Protein AF-Q0BYA4-F1 (afdb_monomer_lite)

Structure (mmCIF, N/CA/C/O backbone):
data_AF-Q0BYA4-F1
#
_entry.id   AF-Q0BYA4-F1
#
loop_
_atom_site.group_PDB
_atom_site.id
_atom_site.type_symbol
_atom_site.label_atom_id
_atom_site.label_alt_id
_atom_site.label_comp_id
_atom_site.label_asym_id
_atom_site.label_entity_id
_atom_site.label_seq_id
_atom_site.pdbx_PDB_ins_code
_atom_site.Cartn_x
_atom_site.Cartn_y
_atom_site.Cartn_z
_atom_site.occupancy
_atom_site.B_iso_or_equiv
_atom_site.auth_seq_id
_atom_site.auth_comp_id
_atom_site.auth_asym_id
_atom_site.auth_atom_id
_atom_site.pdbx_PDB_model_num
ATOM 1 N N . MET A 1 1 ? 11.496 -29.197 66.913 1.00 32.88 1 MET A N 1
ATOM 2 C CA . MET A 1 1 ? 12.635 -28.907 66.017 1.00 32.88 1 MET A CA 1
ATOM 3 C C . MET A 1 1 ? 12.250 -29.384 64.623 1.00 32.88 1 MET A C 1
ATOM 5 O O . MET A 1 1 ? 11.778 -30.505 64.521 1.00 32.88 1 MET A O 1
ATOM 9 N N . ALA A 1 2 ? 12.394 -28.506 63.625 1.00 35.34 2 ALA A N 1
ATOM 10 C CA . ALA A 1 2 ? 12.195 -28.700 62.181 1.00 35.34 2 ALA A CA 1
ATOM 11 C C . ALA A 1 2 ? 10.787 -29.100 61.676 1.00 35.34 2 ALA A C 1
ATOM 13 O O . ALA A 1 2 ? 10.467 -30.261 61.444 1.00 35.34 2 ALA A O 1
ATOM 14 N N . THR A 1 3 ? 9.984 -28.069 61.413 1.00 40.28 3 THR A N 1
ATOM 15 C CA . THR A 1 3 ? 8.970 -28.019 60.351 1.00 40.28 3 THR A CA 1
ATOM 16 C C . THR A 1 3 ? 9.615 -28.246 58.981 1.00 40.28 3 THR A C 1
ATOM 18 O O . THR A 1 3 ? 10.494 -27.477 58.598 1.00 40.28 3 THR A O 1
ATOM 21 N N . HIS A 1 4 ? 9.130 -29.219 58.210 1.00 32.66 4 HIS A N 1
ATOM 22 C CA . HIS A 1 4 ? 9.294 -29.221 56.756 1.00 32.66 4 HIS A CA 1
ATOM 23 C C . HIS A 1 4 ? 7.940 -28.941 56.109 1.00 32.66 4 HIS A C 1
ATOM 25 O O . HIS A 1 4 ? 7.111 -29.828 55.934 1.00 32.66 4 HIS A O 1
ATOM 31 N N . VAL A 1 5 ? 7.731 -27.671 55.769 1.00 40.88 5 VAL A N 1
ATOM 32 C CA . VAL A 1 5 ? 6.770 -27.266 54.746 1.00 40.88 5 VAL A CA 1
ATOM 33 C C . VAL A 1 5 ? 7.418 -27.616 53.409 1.00 40.88 5 VAL A C 1
ATOM 35 O O . VAL A 1 5 ? 8.444 -27.038 53.055 1.00 40.88 5 VAL A O 1
ATOM 38 N N . LYS A 1 6 ? 6.859 -28.591 52.691 1.00 33.72 6 LYS A N 1
ATOM 39 C CA . LYS A 1 6 ? 7.143 -28.781 51.269 1.00 33.72 6 LYS A CA 1
ATOM 40 C C . LYS A 1 6 ? 6.074 -28.007 50.507 1.00 33.72 6 LYS A C 1
ATOM 42 O O . LYS A 1 6 ? 4.915 -28.403 50.464 1.00 33.72 6 LYS A O 1
ATOM 47 N N . THR A 1 7 ? 6.461 -26.849 49.994 1.00 40.72 7 THR A N 1
ATOM 48 C CA . THR A 1 7 ? 5.707 -26.109 48.984 1.00 40.72 7 THR A CA 1
ATOM 49 C C . THR A 1 7 ? 5.771 -26.894 47.679 1.00 40.72 7 THR A C 1
ATOM 51 O O . THR A 1 7 ? 6.745 -26.777 46.938 1.00 40.72 7 THR A O 1
ATOM 54 N N . ASP A 1 8 ? 4.747 -27.698 47.402 1.00 39.44 8 ASP A N 1
ATOM 55 C CA . ASP A 1 8 ? 4.517 -28.245 46.065 1.00 39.44 8 ASP A CA 1
ATOM 56 C C . ASP A 1 8 ? 3.897 -27.146 45.195 1.00 39.44 8 ASP A C 1
ATOM 58 O O . ASP A 1 8 ? 2.689 -27.068 44.989 1.00 39.44 8 ASP A O 1
ATOM 62 N N . SER A 1 9 ? 4.746 -26.249 44.700 1.00 49.88 9 SER A N 1
ATOM 63 C CA . SER A 1 9 ? 4.430 -25.397 43.558 1.00 49.88 9 SER A CA 1
ATOM 64 C C . SER A 1 9 ? 5.101 -25.998 42.328 1.00 49.88 9 SER A C 1
ATOM 66 O O . SER A 1 9 ? 6.201 -25.599 41.949 1.00 49.88 9 SER A O 1
ATOM 68 N N . SER A 1 10 ? 4.455 -26.983 41.712 1.00 49.84 10 SER A N 1
ATOM 69 C CA . SER A 1 10 ? 4.773 -27.351 40.335 1.00 49.84 10 SER A CA 1
ATOM 70 C C . SER A 1 10 ? 3.524 -27.128 39.499 1.00 49.84 10 SER A C 1
ATOM 72 O O . SER A 1 10 ? 2.487 -27.753 39.712 1.00 49.84 10 SER A O 1
ATOM 74 N N . LEU A 1 11 ? 3.609 -26.160 38.586 1.00 48.50 11 LEU A N 1
ATOM 75 C CA . LEU A 1 11 ? 2.677 -26.082 37.472 1.00 48.50 11 LEU A CA 1
ATOM 76 C C . LEU A 1 11 ? 2.684 -27.455 36.778 1.00 48.50 11 LEU A C 1
ATOM 78 O O . LEU A 1 11 ? 3.770 -27.979 36.517 1.00 48.50 11 LEU A O 1
ATOM 82 N N . PRO A 1 12 ? 1.516 -28.064 36.518 1.00 54.75 12 PRO A N 1
ATOM 83 C CA . PRO A 1 12 ? 1.457 -29.373 35.882 1.00 54.75 12 PRO A CA 1
ATOM 84 C C . PRO A 1 12 ? 2.177 -29.317 34.529 1.00 54.75 12 PRO A C 1
ATOM 86 O O . PRO A 1 12 ? 1.964 -28.381 33.759 1.00 54.75 12 PRO A O 1
ATOM 89 N N . GLY A 1 13 ? 3.042 -30.302 34.253 1.00 52.97 13 GLY A N 1
ATOM 90 C CA . GLY A 1 13 ? 3.927 -30.335 33.076 1.00 52.97 13 GLY A CA 1
ATOM 91 C C . GLY A 1 13 ? 3.214 -30.132 31.734 1.00 52.97 13 GLY A C 1
ATOM 92 O O . GLY A 1 13 ? 3.793 -29.578 30.812 1.00 52.97 13 GLY A O 1
ATOM 93 N N . THR A 1 14 ? 1.916 -30.432 31.670 1.00 55.56 14 THR A N 1
ATOM 94 C CA . THR A 1 14 ? 1.042 -30.138 30.527 1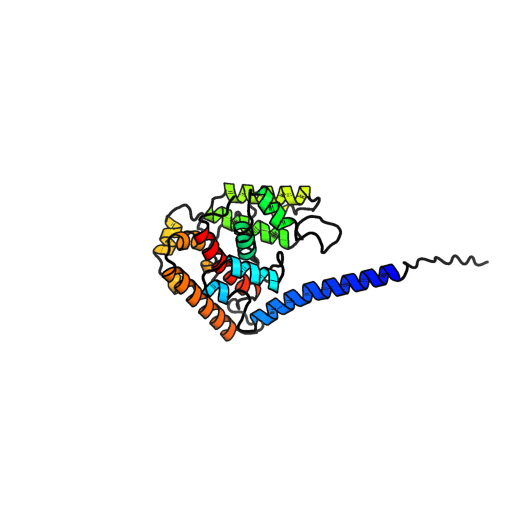.00 55.56 14 THR A CA 1
ATOM 95 C C . THR A 1 14 ? 0.930 -28.649 30.191 1.00 55.56 14 THR A C 1
ATOM 97 O O . THR A 1 14 ? 0.823 -28.301 29.021 1.00 55.56 14 THR A O 1
ATOM 100 N N . VAL A 1 15 ? 0.979 -27.749 31.177 1.00 57.84 15 VAL A N 1
ATOM 101 C CA . VAL A 1 15 ? 0.972 -26.294 30.939 1.00 57.84 15 VAL A CA 1
ATOM 102 C C . VAL A 1 15 ? 2.320 -25.835 30.382 1.00 57.84 15 VAL A C 1
ATOM 104 O O . VAL A 1 15 ? 2.361 -24.976 29.505 1.00 57.84 15 VAL A O 1
ATOM 107 N N . PHE A 1 16 ? 3.419 -26.433 30.849 1.00 58.09 16 PHE A N 1
ATOM 108 C CA . PHE A 1 16 ? 4.761 -26.139 30.348 1.00 58.09 16 PHE A CA 1
ATOM 109 C C . PHE A 1 16 ? 4.938 -26.634 28.903 1.00 58.09 16 PHE A C 1
ATOM 111 O O . PHE A 1 16 ? 5.421 -25.884 28.060 1.00 58.09 16 PHE A O 1
ATOM 118 N N . ASP A 1 17 ? 4.453 -27.837 28.587 1.00 52.12 17 ASP A N 1
ATOM 119 C CA . ASP A 1 17 ? 4.495 -28.400 27.232 1.00 52.12 17 ASP A CA 1
ATOM 120 C C . ASP A 1 17 ? 3.635 -27.599 26.237 1.00 52.12 17 ASP A C 1
ATOM 122 O O . ASP A 1 17 ? 4.060 -27.358 25.106 1.00 52.12 17 ASP A O 1
ATOM 126 N N . LEU A 1 18 ? 2.456 -27.116 26.653 1.00 59.88 18 LEU A N 1
ATOM 127 C CA . LEU A 1 18 ? 1.613 -26.238 25.828 1.00 59.88 18 LEU A CA 1
ATOM 128 C C . LEU A 1 18 ? 2.261 -24.869 25.579 1.00 59.88 18 LEU A C 1
ATOM 130 O O . LEU A 1 18 ? 2.157 -24.339 24.474 1.00 59.88 18 LEU A O 1
ATOM 134 N N . LEU A 1 19 ? 2.958 -24.311 26.573 1.00 59.62 19 LEU A N 1
ATOM 135 C CA . LEU A 1 19 ? 3.719 -23.071 26.409 1.00 59.62 19 LEU A CA 1
ATOM 136 C C . LEU A 1 19 ? 4.902 -23.261 25.453 1.00 59.62 19 LEU A C 1
ATOM 138 O O . LEU A 1 19 ? 5.121 -22.416 24.591 1.00 59.62 19 LEU A O 1
ATOM 142 N N . VAL A 1 20 ? 5.630 -24.376 25.548 1.00 68.75 20 VAL A N 1
ATOM 143 C CA . VAL A 1 20 ? 6.748 -24.691 24.641 1.00 68.75 20 VAL A CA 1
ATOM 144 C C . VAL A 1 20 ? 6.259 -24.907 23.208 1.00 68.75 20 VAL A C 1
ATOM 146 O O . VAL A 1 20 ? 6.856 -24.363 22.281 1.00 68.75 20 VAL A O 1
ATOM 149 N N . LEU A 1 21 ? 5.154 -25.633 23.010 1.00 65.31 21 LEU A N 1
ATOM 150 C CA . LEU A 1 21 ? 4.527 -25.783 21.693 1.00 65.31 21 LEU A CA 1
ATOM 151 C C . LEU A 1 21 ? 4.032 -24.441 21.144 1.00 65.31 21 LEU A C 1
ATOM 153 O O . LEU A 1 21 ? 4.241 -24.162 19.968 1.00 65.31 21 LEU A O 1
ATOM 157 N N . GLY A 1 22 ? 3.439 -23.592 21.987 1.00 61.66 22 GLY A N 1
ATOM 158 C CA . GLY A 1 22 ? 3.021 -22.241 21.609 1.00 61.66 22 GLY A CA 1
ATOM 159 C C . GLY A 1 22 ? 4.194 -21.360 21.174 1.00 61.66 22 GLY A C 1
ATOM 160 O O . GLY A 1 22 ? 4.124 -20.723 20.127 1.00 61.66 22 GLY A O 1
ATOM 161 N N . VAL A 1 23 ? 5.306 -21.380 21.917 1.00 65.19 23 VAL A N 1
ATOM 162 C CA . VAL A 1 23 ? 6.539 -20.648 21.575 1.00 65.19 23 VAL A CA 1
ATOM 163 C C . VAL A 1 23 ? 7.180 -21.199 20.302 1.00 65.19 23 VAL A C 1
ATOM 165 O O . VAL A 1 23 ? 7.629 -20.421 19.465 1.00 65.19 23 VAL A O 1
ATOM 168 N N . ALA A 1 24 ? 7.198 -22.520 20.115 1.00 64.81 24 ALA A N 1
ATOM 169 C CA . ALA A 1 24 ? 7.722 -23.142 18.903 1.00 64.81 24 ALA A CA 1
ATOM 170 C C . ALA A 1 24 ? 6.869 -22.795 17.676 1.00 64.81 24 ALA A C 1
ATOM 172 O O . ALA A 1 24 ? 7.419 -22.441 16.638 1.00 64.81 24 ALA A O 1
ATOM 173 N N . LEU A 1 25 ? 5.539 -22.833 17.794 1.00 63.75 25 LEU A N 1
ATOM 174 C CA . LEU A 1 25 ? 4.627 -22.455 16.715 1.00 63.75 25 LEU A CA 1
ATOM 175 C C . LEU A 1 25 ? 4.766 -20.965 16.371 1.00 63.75 25 LEU A C 1
ATOM 177 O O . LEU A 1 25 ? 4.860 -20.610 15.201 1.00 63.75 25 LEU A O 1
ATOM 181 N N . TRP A 1 26 ? 4.850 -20.103 17.388 1.00 62.34 26 TRP A N 1
ATOM 182 C CA . TRP A 1 26 ? 5.088 -18.669 17.229 1.00 62.34 26 TRP A CA 1
ATOM 183 C C . TRP A 1 26 ? 6.426 -18.385 16.540 1.00 62.34 26 TRP A C 1
ATOM 185 O O . TRP A 1 26 ? 6.477 -17.605 15.588 1.00 62.34 26 TRP A O 1
ATOM 195 N N . ALA A 1 27 ? 7.497 -19.051 16.980 1.00 59.81 27 ALA A N 1
ATOM 196 C CA . ALA A 1 27 ? 8.819 -18.922 16.386 1.00 59.81 27 ALA A CA 1
ATOM 197 C C . ALA A 1 27 ? 8.815 -19.420 14.940 1.00 59.81 27 ALA A C 1
ATOM 199 O O . ALA A 1 27 ? 9.336 -18.731 14.075 1.00 59.81 27 ALA A O 1
ATOM 200 N N . ILE A 1 28 ? 8.174 -20.556 14.649 1.00 64.94 28 ILE A N 1
ATOM 201 C CA . ILE A 1 28 ? 8.043 -21.069 13.284 1.00 64.94 28 ILE A CA 1
ATOM 202 C C . ILE A 1 28 ? 7.291 -20.060 12.417 1.00 64.94 28 ILE A C 1
ATOM 204 O O . ILE A 1 28 ? 7.809 -19.685 11.378 1.00 64.94 28 ILE A O 1
ATOM 208 N N . LEU A 1 29 ? 6.126 -19.558 12.825 1.00 60.38 29 LEU A N 1
ATOM 209 C CA . LEU A 1 29 ? 5.328 -18.654 11.987 1.00 60.38 29 LEU A CA 1
ATOM 210 C C . LEU A 1 29 ? 6.028 -17.312 11.720 1.00 60.38 29 LEU A C 1
ATOM 212 O O . LEU A 1 29 ? 6.103 -16.881 10.573 1.00 60.38 29 LEU A O 1
ATOM 216 N N . ASN A 1 30 ? 6.606 -16.681 12.742 1.00 60.50 30 ASN A N 1
ATOM 217 C CA . ASN A 1 30 ? 7.267 -15.381 12.577 1.00 60.50 30 ASN A CA 1
ATOM 218 C C . ASN A 1 30 ? 8.626 -15.510 11.876 1.00 60.50 30 ASN A C 1
ATOM 220 O O . ASN A 1 30 ? 8.959 -14.709 11.000 1.00 60.50 30 ASN A O 1
ATOM 224 N N . PHE A 1 31 ? 9.409 -16.535 12.224 1.00 63.81 31 PHE A N 1
ATOM 225 C CA . PHE A 1 31 ? 10.711 -16.760 11.604 1.00 63.81 31 PHE A CA 1
ATOM 226 C C . PHE A 1 31 ? 10.561 -17.219 10.154 1.00 63.81 31 PHE A C 1
ATOM 228 O O . PHE A 1 31 ? 11.316 -16.758 9.309 1.00 63.81 31 PHE A O 1
ATOM 235 N N . THR A 1 32 ? 9.582 -18.075 9.830 1.00 65.25 32 THR A N 1
ATOM 236 C CA . THR A 1 32 ? 9.374 -18.541 8.446 1.00 65.25 32 THR A CA 1
ATOM 237 C C . THR A 1 32 ? 8.934 -17.421 7.520 1.00 65.25 32 THR A C 1
ATOM 239 O O . THR A 1 32 ? 9.463 -17.342 6.418 1.00 65.25 32 THR A O 1
ATOM 242 N N . GLN A 1 33 ? 8.044 -16.525 7.956 1.00 65.38 33 GLN A N 1
ATOM 243 C CA . GLN A 1 33 ? 7.634 -15.378 7.144 1.00 65.38 33 GLN A CA 1
ATOM 244 C C . GLN A 1 33 ? 8.800 -14.416 6.918 1.00 65.38 33 GLN A C 1
ATOM 246 O O . GLN A 1 33 ? 9.120 -14.111 5.773 1.00 65.38 33 GLN A O 1
ATOM 251 N N . GLY A 1 34 ? 9.487 -13.986 7.984 1.00 66.06 34 GLY A N 1
ATOM 252 C CA . GLY A 1 34 ? 10.661 -13.112 7.867 1.00 66.06 34 GLY A CA 1
ATOM 253 C C . GLY A 1 34 ? 11.774 -13.734 7.017 1.00 66.06 34 GLY A C 1
ATOM 254 O O . GLY A 1 34 ? 12.356 -13.071 6.160 1.00 66.06 34 GLY A O 1
ATOM 255 N N . TYR A 1 35 ? 12.014 -15.037 7.184 1.00 68.31 35 TYR A N 1
ATOM 256 C CA . TYR A 1 35 ? 12.956 -15.798 6.369 1.00 68.31 35 TYR A CA 1
ATOM 257 C C . TYR A 1 35 ? 12.509 -15.910 4.909 1.00 68.31 35 TYR A C 1
ATOM 259 O O . TYR A 1 35 ? 13.349 -15.839 4.014 1.00 68.31 35 TYR A O 1
ATOM 267 N N . ARG A 1 36 ? 11.206 -16.061 4.644 1.00 72.19 36 ARG A N 1
ATOM 268 C CA . ARG A 1 36 ? 10.654 -16.117 3.289 1.00 72.19 36 ARG A CA 1
ATOM 269 C C . ARG A 1 36 ? 10.781 -14.769 2.590 1.00 72.19 36 ARG A C 1
ATOM 271 O O . ARG A 1 36 ? 11.331 -14.752 1.501 1.00 72.19 36 ARG A O 1
ATOM 278 N N . TRP A 1 37 ? 10.398 -13.659 3.229 1.00 75.19 37 TRP A N 1
ATOM 279 C CA . TRP A 1 37 ? 10.635 -12.304 2.703 1.00 75.19 37 TRP A CA 1
ATOM 280 C C . TRP A 1 37 ? 12.106 -12.089 2.356 1.00 75.19 37 TRP A C 1
ATOM 282 O O . TRP A 1 37 ? 12.433 -11.593 1.282 1.00 75.19 37 TRP A O 1
ATOM 292 N N . TRP A 1 38 ? 13.001 -12.486 3.261 1.00 72.75 38 TRP A N 1
ATOM 293 C CA . TRP A 1 38 ? 14.438 -12.371 3.050 1.00 72.75 38 TRP A CA 1
ATOM 294 C C . TRP A 1 38 ? 14.932 -13.256 1.898 1.00 72.75 38 TRP A C 1
ATOM 296 O O . TRP A 1 38 ? 15.722 -12.812 1.067 1.00 72.75 38 TRP A O 1
ATOM 306 N N . THR A 1 39 ? 14.455 -14.497 1.817 1.00 73.06 39 THR A N 1
ATOM 307 C CA . THR A 1 39 ? 14.828 -15.439 0.755 1.00 73.06 39 THR A CA 1
ATOM 308 C C . THR A 1 39 ? 14.333 -14.948 -0.599 1.00 73.06 39 THR A C 1
ATOM 310 O O . THR A 1 39 ? 15.139 -14.847 -1.517 1.00 73.06 39 THR A O 1
ATOM 313 N N . ASP A 1 40 ? 13.060 -14.568 -0.689 1.00 76.31 40 ASP A N 1
ATOM 314 C CA . ASP A 1 40 ? 12.417 -14.064 -1.905 1.00 76.31 40 ASP A CA 1
ATOM 315 C C . ASP A 1 40 ? 13.024 -12.739 -2.353 1.00 76.31 40 ASP A C 1
ATOM 317 O O . ASP A 1 40 ? 13.176 -12.495 -3.544 1.00 76.31 40 ASP A O 1
ATOM 321 N N . TYR A 1 41 ? 13.453 -11.898 -1.409 1.00 74.38 41 TYR A N 1
ATOM 322 C CA . TYR A 1 41 ? 14.237 -10.718 -1.736 1.00 74.38 41 TYR A CA 1
ATOM 323 C C . TYR A 1 41 ? 15.549 -11.094 -2.420 1.00 74.38 41 TYR A C 1
ATOM 325 O O . TYR A 1 41 ? 15.914 -10.436 -3.383 1.00 74.38 41 TYR A O 1
ATOM 333 N N . ARG A 1 42 ? 16.252 -12.147 -1.986 1.00 72.38 42 ARG A N 1
ATOM 334 C CA . ARG A 1 42 ? 17.524 -12.561 -2.604 1.00 72.38 42 ARG A CA 1
ATOM 335 C C . ARG A 1 42 ? 17.361 -13.396 -3.872 1.00 72.38 42 ARG A C 1
ATOM 337 O O . ARG A 1 42 ? 18.271 -13.411 -4.698 1.00 72.38 42 ARG A O 1
ATOM 344 N N . THR A 1 43 ? 16.251 -14.105 -4.030 1.00 67.00 43 THR A N 1
ATOM 345 C CA . THR A 1 43 ? 15.933 -14.842 -5.257 1.00 67.00 43 THR A CA 1
ATOM 346 C C . THR A 1 43 ? 15.246 -13.916 -6.251 1.00 67.00 43 THR A C 1
ATOM 348 O O . THR A 1 43 ? 14.588 -12.961 -5.864 1.00 67.00 43 THR A O 1
ATOM 351 N N . GLU A 1 44 ? 15.398 -14.127 -7.556 1.00 63.97 44 GLU A N 1
ATOM 352 C CA . GLU A 1 44 ? 14.899 -13.132 -8.515 1.00 63.97 44 GLU A CA 1
ATOM 353 C C . GLU A 1 44 ? 13.370 -12.946 -8.510 1.00 63.97 44 GLU A C 1
ATOM 355 O O . GLU A 1 44 ? 12.898 -11.902 -8.960 1.00 63.97 44 GLU A O 1
ATOM 360 N N . GLU A 1 45 ? 12.636 -13.906 -7.949 1.00 70.81 45 GLU A N 1
ATOM 361 C CA . GLU A 1 45 ? 11.184 -14.064 -8.019 1.00 70.81 45 GLU A CA 1
ATOM 362 C C . GLU A 1 45 ? 10.526 -13.731 -6.677 1.00 70.81 45 GLU A C 1
ATOM 364 O O . GLU A 1 45 ? 10.298 -14.596 -5.832 1.00 70.81 45 GLU A O 1
ATOM 369 N N . PHE A 1 46 ? 10.231 -12.452 -6.471 1.00 81.81 46 PHE A N 1
ATOM 370 C CA . PHE A 1 46 ? 9.371 -12.040 -5.370 1.00 81.81 46 PHE A CA 1
ATOM 371 C C . PHE A 1 46 ? 7.911 -12.381 -5.690 1.00 81.81 46 PHE A C 1
ATOM 373 O O . PHE A 1 46 ? 7.508 -12.304 -6.855 1.00 81.81 46 PHE A O 1
ATOM 380 N N . ALA A 1 47 ? 7.114 -12.737 -4.679 1.00 82.50 47 ALA A N 1
ATOM 381 C CA . ALA A 1 47 ? 5.698 -13.035 -4.890 1.00 82.50 47 ALA A CA 1
ATOM 382 C C . ALA A 1 47 ? 4.966 -11.823 -5.500 1.00 82.50 47 ALA A C 1
ATOM 384 O O . ALA A 1 47 ? 5.222 -10.675 -5.136 1.00 82.50 47 ALA A O 1
ATOM 385 N N . GLY A 1 48 ? 4.075 -12.069 -6.454 1.00 86.81 48 GLY A N 1
ATOM 386 C CA . GLY A 1 48 ? 3.246 -11.059 -7.101 1.00 86.81 48 GLY A CA 1
ATOM 387 C C . GLY A 1 48 ? 3.893 -10.332 -8.284 1.00 86.81 48 GLY A C 1
ATOM 388 O O . GLY A 1 48 ? 3.197 -9.599 -8.984 1.00 86.81 48 GLY A O 1
ATOM 389 N N . VAL A 1 49 ? 5.185 -10.524 -8.581 1.00 91.06 49 VAL A N 1
ATOM 390 C CA . VAL A 1 49 ? 5.841 -9.820 -9.707 1.00 91.06 49 VAL A CA 1
ATOM 391 C C . VAL A 1 49 ? 5.159 -10.121 -11.047 1.00 91.06 49 VAL A C 1
ATOM 393 O O . VAL A 1 49 ? 4.939 -9.204 -11.836 1.00 91.06 49 VAL A O 1
ATOM 396 N N . SER A 1 50 ? 4.756 -11.370 -11.289 1.00 92.25 50 SER A N 1
ATOM 397 C CA . SER A 1 50 ? 3.990 -11.742 -12.486 1.00 92.25 50 SER A CA 1
ATOM 398 C C . SER A 1 50 ? 2.606 -11.094 -12.527 1.00 92.25 50 SER A C 1
ATOM 400 O O . SER A 1 50 ? 2.163 -10.703 -13.602 1.00 92.25 50 SER A O 1
ATOM 402 N N . CYS A 1 51 ? 1.947 -10.929 -11.374 1.00 95.31 51 CYS A N 1
ATOM 403 C CA . CYS A 1 51 ? 0.661 -10.236 -11.284 1.00 95.31 51 CYS A CA 1
ATOM 404 C C . CYS A 1 51 ? 0.795 -8.752 -11.668 1.00 95.31 51 CYS A C 1
ATOM 406 O O . CYS A 1 51 ? -0.050 -8.212 -12.376 1.00 95.31 51 CYS A O 1
ATOM 408 N N . LEU A 1 52 ? 1.883 -8.087 -11.255 1.00 93.75 52 LEU A N 1
ATOM 409 C CA . LEU A 1 52 ? 2.163 -6.703 -11.659 1.00 93.75 52 LEU A CA 1
ATOM 410 C C . LEU A 1 52 ? 2.368 -6.591 -13.172 1.00 93.75 52 LEU A C 1
ATOM 412 O O . LEU A 1 52 ? 1.869 -5.657 -13.793 1.00 93.75 52 LEU A O 1
ATOM 416 N N . GLN A 1 53 ? 3.063 -7.559 -13.772 1.00 92.12 53 GLN A N 1
ATOM 417 C CA . GLN A 1 53 ? 3.275 -7.611 -15.220 1.00 92.12 53 GLN A CA 1
ATOM 418 C C . GLN A 1 53 ? 1.989 -7.878 -16.013 1.00 92.12 53 GLN A C 1
ATOM 420 O O . GLN A 1 53 ? 1.942 -7.568 -17.198 1.00 92.12 53 GLN A O 1
ATOM 425 N N . SER A 1 54 ? 0.958 -8.444 -15.382 1.00 94.62 54 SER A N 1
ATOM 426 C CA . SER A 1 54 ? -0.374 -8.610 -15.968 1.00 94.62 54 SER A CA 1
ATOM 427 C C . SER A 1 54 ? -1.366 -7.519 -15.554 1.00 94.62 54 SER A C 1
ATOM 429 O O . SER A 1 54 ? -2.553 -7.672 -15.828 1.00 94.62 54 SER A O 1
ATOM 431 N N . LEU A 1 55 ? -0.901 -6.452 -14.890 1.00 95.88 55 LEU A N 1
ATOM 432 C CA . LEU A 1 55 ? -1.733 -5.383 -14.326 1.00 95.88 55 LEU A CA 1
ATOM 433 C C . LEU A 1 55 ? -2.861 -5.902 -13.418 1.00 95.88 55 LEU A C 1
ATOM 435 O O . LEU A 1 55 ? -3.968 -5.385 -13.463 1.00 95.88 55 LEU A O 1
ATOM 439 N N . ASP A 1 56 ? -2.591 -6.912 -12.588 1.00 96.25 56 ASP A N 1
ATOM 440 C CA . ASP A 1 56 ? -3.588 -7.508 -11.694 1.00 96.25 56 ASP A CA 1
ATOM 441 C C . ASP A 1 56 ? -3.217 -7.278 -10.220 1.00 96.25 56 ASP A C 1
ATOM 443 O O . ASP A 1 56 ? -2.421 -8.004 -9.612 1.00 96.25 56 ASP A O 1
ATOM 447 N N . ALA A 1 57 ? -3.809 -6.240 -9.628 1.00 95.56 57 ALA A N 1
ATOM 448 C CA . ALA A 1 57 ? -3.568 -5.886 -8.232 1.00 95.56 57 ALA A CA 1
ATOM 449 C C . ALA A 1 57 ? -4.188 -6.884 -7.239 1.00 95.56 57 ALA A C 1
ATOM 451 O O . ALA A 1 57 ? -3.658 -7.068 -6.139 1.00 95.56 57 ALA A O 1
ATOM 452 N N . ASN A 1 58 ? -5.288 -7.543 -7.613 1.00 94.75 58 ASN A N 1
ATOM 453 C CA . ASN A 1 58 ? -5.960 -8.518 -6.755 1.00 94.75 58 ASN A CA 1
ATOM 454 C C . ASN A 1 58 ? -5.151 -9.821 -6.691 1.00 94.75 58 ASN A C 1
ATOM 456 O O . ASN A 1 58 ? -4.966 -10.370 -5.605 1.00 94.75 58 ASN A O 1
ATOM 460 N N . CYS A 1 59 ? -4.606 -10.271 -7.827 1.00 96.25 59 CYS A N 1
ATOM 461 C CA . CYS A 1 59 ? -3.616 -11.347 -7.905 1.00 96.25 59 CYS A CA 1
ATOM 462 C C . CYS A 1 59 ? -2.397 -11.022 -7.041 1.00 96.25 59 CYS A C 1
ATOM 464 O O . CYS A 1 59 ? -1.999 -11.847 -6.219 1.00 96.25 59 CYS A O 1
ATOM 466 N N . PHE A 1 60 ? -1.848 -9.804 -7.161 1.00 94.88 60 PHE A N 1
ATOM 467 C CA . PHE A 1 60 ? -0.692 -9.388 -6.364 1.00 94.88 60 PHE A CA 1
ATOM 468 C C . PHE A 1 60 ? -0.979 -9.497 -4.865 1.00 94.88 60 PHE A C 1
ATOM 470 O O . PHE A 1 60 ? -0.204 -10.109 -4.129 1.00 94.88 60 PHE A O 1
ATOM 477 N N . LEU A 1 61 ? -2.107 -8.941 -4.408 1.00 92.31 61 LEU A N 1
ATOM 478 C CA . LEU A 1 61 ? -2.482 -9.003 -2.998 1.00 92.31 61 LEU A CA 1
ATOM 479 C C . LEU A 1 61 ? -2.678 -10.452 -2.531 1.00 92.31 61 LEU A C 1
ATOM 481 O O . LEU A 1 61 ? -2.190 -10.813 -1.463 1.00 92.31 61 LEU A O 1
ATOM 485 N N . ALA A 1 62 ? -3.334 -11.293 -3.335 1.00 92.25 62 ALA A N 1
ATOM 486 C CA . ALA A 1 62 ? -3.550 -12.698 -3.009 1.00 92.25 62 ALA A CA 1
ATOM 487 C C . ALA A 1 62 ? -2.234 -13.488 -2.890 1.00 92.25 62 ALA A C 1
ATOM 489 O O . ALA A 1 62 ? -2.078 -14.276 -1.955 1.00 92.25 62 ALA A O 1
ATOM 490 N N . GLU A 1 63 ? -1.269 -13.269 -3.790 1.00 91.25 63 GLU A N 1
ATOM 491 C CA . GLU A 1 63 ? 0.051 -13.905 -3.706 1.00 91.25 63 GLU A CA 1
ATOM 492 C C . GLU A 1 63 ? 0.829 -13.439 -2.471 1.00 91.25 63 GLU A C 1
ATOM 494 O O . GLU A 1 63 ? 1.421 -14.260 -1.768 1.00 91.25 63 GLU A O 1
ATOM 499 N N . MET A 1 64 ? 0.778 -12.144 -2.156 1.00 87.38 64 MET A N 1
ATOM 500 C CA . MET A 1 64 ? 1.433 -11.572 -0.978 1.00 87.38 64 MET A CA 1
ATOM 501 C C . MET A 1 64 ? 0.830 -12.104 0.324 1.00 87.38 64 MET A C 1
ATOM 503 O O . MET A 1 64 ? 1.556 -12.550 1.215 1.00 87.38 64 MET A O 1
ATOM 507 N N . ASP A 1 65 ? -0.496 -12.117 0.428 1.00 86.88 65 ASP A N 1
ATOM 508 C CA . ASP A 1 65 ? -1.196 -12.625 1.603 1.00 86.88 65 ASP A CA 1
ATOM 509 C C . ASP A 1 65 ? -1.005 -14.144 1.754 1.00 86.88 65 ASP A C 1
ATOM 511 O O . ASP A 1 65 ? -0.857 -14.632 2.877 1.00 86.88 65 ASP A O 1
ATOM 515 N N . SER A 1 66 ? -0.922 -14.894 0.648 1.00 85.12 66 SER A N 1
ATOM 516 C CA . SER A 1 66 ? -0.618 -16.330 0.670 1.00 85.12 66 SER A CA 1
ATOM 517 C C . SER A 1 66 ? 0.828 -16.626 1.073 1.00 85.12 66 SER A C 1
ATOM 519 O O . SER A 1 66 ? 1.072 -17.611 1.771 1.00 85.12 66 SER A O 1
ATOM 521 N N . ALA A 1 67 ? 1.795 -15.837 0.604 1.00 80.25 67 ALA A N 1
ATOM 522 C CA . ALA A 1 67 ? 3.214 -16.078 0.854 1.00 80.25 67 ALA A CA 1
ATOM 523 C C . ALA A 1 67 ? 3.646 -15.611 2.249 1.00 80.25 67 ALA A C 1
ATOM 525 O O . ALA A 1 67 ? 4.487 -16.248 2.890 1.00 80.25 67 ALA A O 1
ATOM 526 N N . TYR A 1 68 ? 3.068 -14.507 2.723 1.00 77.12 68 TYR A N 1
ATOM 527 C CA . TYR A 1 68 ? 3.572 -13.787 3.887 1.00 77.12 68 TYR A CA 1
ATOM 528 C C . TYR A 1 68 ? 2.532 -13.551 4.981 1.00 77.12 68 TYR A C 1
ATOM 530 O O . TYR A 1 68 ? 2.916 -13.244 6.107 1.00 77.12 68 TYR A O 1
ATOM 538 N N . GLY A 1 69 ? 1.244 -13.736 4.687 1.00 78.12 69 GLY A N 1
ATOM 539 C CA . GLY A 1 69 ? 0.137 -13.561 5.622 1.00 78.12 69 GLY A CA 1
ATOM 540 C C . GLY A 1 69 ? -0.625 -12.247 5.430 1.00 78.12 69 GLY A C 1
ATOM 541 O O . GLY A 1 69 ? -0.038 -11.186 5.220 1.00 78.12 69 GLY A O 1
ATOM 542 N N . ALA A 1 70 ? -1.947 -12.318 5.609 1.00 75.62 70 ALA A N 1
ATOM 543 C CA . ALA A 1 70 ? -2.908 -11.236 5.358 1.00 75.62 70 ALA A CA 1
ATOM 544 C C . ALA A 1 70 ? -2.753 -9.969 6.226 1.00 75.62 70 ALA A C 1
ATOM 546 O O . ALA A 1 70 ? -3.371 -8.944 5.950 1.00 75.62 70 ALA A O 1
ATOM 547 N N . HIS A 1 71 ? -1.920 -10.013 7.270 1.00 71.75 71 HIS A N 1
ATOM 548 C CA . HIS A 1 71 ? -1.668 -8.875 8.174 1.00 71.75 71 HIS A CA 1
ATOM 549 C C . HIS A 1 71 ? -0.185 -8.617 8.399 1.00 71.75 71 HIS A C 1
ATOM 551 O O . HIS A 1 71 ? 0.188 -7.759 9.199 1.00 71.75 71 HIS A O 1
ATOM 557 N N . SER A 1 72 ? 0.665 -9.358 7.696 1.00 69.50 72 SER A N 1
ATOM 558 C CA . SER A 1 72 ? 2.100 -9.186 7.788 1.00 69.50 72 SER A CA 1
ATOM 559 C C . SER A 1 72 ? 2.525 -8.025 6.902 1.00 69.50 72 SER A C 1
ATOM 561 O O . SER A 1 72 ? 1.976 -7.807 5.818 1.00 69.50 72 SER A O 1
ATOM 563 N N . VAL A 1 73 ? 3.504 -7.277 7.394 1.00 69.00 73 VAL A N 1
ATOM 564 C CA . VAL A 1 73 ? 4.276 -6.299 6.632 1.00 69.00 73 VAL A CA 1
ATOM 565 C C . VAL A 1 73 ? 5.751 -6.656 6.819 1.00 69.00 73 VAL A C 1
ATOM 567 O O . VAL A 1 73 ? 6.143 -7.025 7.931 1.00 69.00 73 VAL A O 1
ATOM 570 N N . PRO A 1 74 ? 6.575 -6.616 5.763 1.00 60.97 74 PRO A N 1
ATOM 571 C CA . PRO A 1 74 ? 8.000 -6.857 5.911 1.00 60.97 74 PRO A CA 1
ATOM 572 C C . PRO A 1 74 ? 8.607 -5.755 6.779 1.00 60.97 74 PRO A C 1
ATOM 574 O O . PRO A 1 74 ? 8.510 -4.575 6.448 1.00 60.97 74 PRO A O 1
ATOM 577 N N . MET A 1 75 ? 9.213 -6.154 7.900 1.00 55.00 75 MET A N 1
ATOM 578 C CA . MET A 1 75 ? 9.809 -5.221 8.853 1.00 55.00 75 MET A CA 1
ATOM 579 C C . MET A 1 75 ? 11.297 -4.989 8.579 1.00 55.00 75 MET A C 1
ATOM 581 O O . MET A 1 75 ? 12.045 -5.919 8.277 1.00 55.00 75 MET A O 1
ATOM 585 N N . SER A 1 76 ? 11.740 -3.751 8.769 1.00 49.91 76 SER A N 1
ATOM 586 C CA . SER A 1 76 ? 13.143 -3.376 8.956 1.00 49.91 76 SER A CA 1
ATOM 587 C C . SER A 1 76 ? 13.264 -2.533 10.228 1.00 49.91 76 SER A C 1
ATOM 589 O O . SER A 1 76 ? 12.396 -1.726 10.527 1.00 49.91 76 SER A O 1
ATOM 591 N N . GLU A 1 77 ? 14.335 -2.666 11.006 1.00 44.66 77 GLU A N 1
ATOM 592 C CA . GLU A 1 77 ? 14.547 -1.757 12.149 1.00 44.66 77 GLU A CA 1
ATOM 593 C C . GLU A 1 77 ? 14.894 -0.321 11.704 1.00 44.66 77 GLU A C 1
ATOM 595 O O . GLU A 1 77 ? 14.862 0.596 12.517 1.00 44.66 77 GLU A O 1
ATOM 600 N N . ASN A 1 78 ? 15.189 -0.120 10.412 1.00 43.91 78 ASN A N 1
ATOM 601 C CA . ASN A 1 78 ? 15.818 1.094 9.885 1.00 43.91 78 ASN A CA 1
ATOM 602 C C . ASN A 1 78 ? 14.939 1.916 8.928 1.00 43.91 78 ASN A C 1
ATOM 604 O O . ASN A 1 78 ? 15.460 2.818 8.278 1.00 43.91 78 ASN A O 1
ATOM 608 N N . SER A 1 79 ? 13.650 1.604 8.766 1.00 48.78 79 SER A N 1
ATOM 609 C CA . SER A 1 79 ? 12.779 2.370 7.860 1.00 48.78 79 SER A CA 1
ATOM 610 C C . SER A 1 79 ? 11.541 2.891 8.584 1.00 48.78 79 SER A C 1
ATOM 612 O O . SER A 1 79 ? 10.781 2.126 9.168 1.00 48.78 79 SER A O 1
ATOM 614 N N . ASP A 1 80 ? 11.326 4.199 8.507 1.00 48.00 80 ASP A N 1
ATOM 615 C CA . ASP A 1 80 ? 10.178 4.882 9.108 1.00 48.00 80 ASP A CA 1
ATOM 616 C C . ASP A 1 80 ? 8.899 4.797 8.240 1.00 48.00 80 ASP A C 1
ATOM 618 O O . ASP A 1 80 ? 7.907 5.437 8.568 1.00 48.00 80 ASP A O 1
ATOM 622 N N . ARG A 1 81 ? 8.917 4.061 7.112 1.00 56.22 81 ARG A N 1
ATOM 623 C CA . ARG A 1 81 ? 7.808 3.969 6.134 1.00 56.22 81 ARG A CA 1
ATOM 624 C C . ARG A 1 81 ? 7.598 2.528 5.671 1.00 56.22 81 ARG A C 1
ATOM 626 O O . ARG A 1 81 ? 8.122 2.132 4.630 1.00 56.22 81 ARG A O 1
ATOM 633 N N . GLN A 1 82 ? 6.897 1.710 6.452 1.00 65.88 82 GLN A N 1
ATOM 634 C CA . GLN A 1 82 ? 6.839 0.265 6.195 1.00 65.88 82 GLN A CA 1
ATOM 635 C C . GLN A 1 82 ? 5.418 -0.254 6.036 1.00 65.88 82 GLN A C 1
ATOM 637 O O . GLN A 1 82 ? 4.631 -0.296 6.983 1.00 65.88 82 GLN A O 1
ATOM 642 N N . GLY A 1 83 ? 5.131 -0.749 4.830 1.00 74.12 83 GLY A N 1
ATOM 643 C CA . GLY A 1 83 ? 3.899 -1.463 4.516 1.00 74.12 83 GLY A CA 1
ATOM 644 C C . GLY A 1 83 ? 2.682 -0.562 4.331 1.00 74.12 83 GLY A C 1
ATOM 645 O O . GLY A 1 83 ? 1.571 -1.084 4.234 1.00 74.12 83 GLY A O 1
ATOM 646 N N . GLN A 1 84 ? 2.870 0.759 4.257 1.00 82.50 84 GLN A N 1
ATOM 647 C CA . GLN A 1 84 ? 1.805 1.728 3.995 1.00 82.50 84 GLN A CA 1
ATOM 648 C C . GLN A 1 84 ? 1.054 1.401 2.697 1.00 82.50 84 GLN A C 1
ATOM 650 O O . GLN A 1 84 ? -0.176 1.475 2.667 1.00 82.50 84 GLN A O 1
ATOM 655 N N . TYR A 1 85 ? 1.753 0.966 1.640 1.00 88.88 85 TYR A N 1
ATOM 656 C CA . TYR A 1 85 ? 1.113 0.669 0.358 1.00 88.88 85 TYR A CA 1
ATOM 657 C C . TYR A 1 85 ? 0.462 -0.708 0.334 1.00 88.88 85 TYR A C 1
ATOM 659 O O . TYR A 1 85 ? -0.581 -0.875 -0.293 1.00 88.88 85 TYR A O 1
ATOM 667 N N . LEU A 1 86 ? 0.993 -1.672 1.091 1.00 88.19 86 LEU A N 1
ATOM 668 C CA . LEU A 1 86 ? 0.326 -2.960 1.276 1.00 88.19 86 LEU A CA 1
ATOM 669 C C . LEU A 1 86 ? -0.973 -2.798 2.083 1.00 88.19 86 LEU A C 1
ATOM 671 O O . LEU A 1 86 ? -2.002 -3.356 1.710 1.00 88.19 86 LEU A O 1
ATOM 675 N N . TRP A 1 87 ? -0.967 -1.981 3.143 1.00 89.38 87 TRP A N 1
ATOM 676 C CA . TRP A 1 87 ? -2.186 -1.623 3.878 1.00 89.38 87 TRP A CA 1
ATOM 677 C C . TRP A 1 87 ? -3.165 -0.810 3.033 1.00 89.38 87 TRP A C 1
ATOM 679 O O . TRP A 1 87 ? -4.368 -1.053 3.098 1.00 89.38 87 TRP A O 1
ATOM 689 N N . THR A 1 88 ? -2.662 0.097 2.197 1.00 92.06 88 THR A N 1
ATOM 690 C CA . THR A 1 88 ? -3.474 0.848 1.231 1.00 92.06 88 THR A CA 1
ATOM 691 C C . THR A 1 88 ? -4.156 -0.082 0.234 1.00 92.06 88 THR A C 1
ATOM 693 O O . THR A 1 88 ? -5.358 0.034 0.007 1.00 92.06 88 THR A O 1
ATOM 696 N N . LEU A 1 89 ? -3.426 -1.056 -0.313 1.00 92.94 89 LEU A N 1
ATOM 697 C CA . LEU A 1 89 ? -3.976 -2.052 -1.228 1.00 92.94 89 LEU A CA 1
ATOM 698 C C . LEU A 1 89 ? -5.051 -2.910 -0.551 1.00 92.94 89 LEU A C 1
ATOM 700 O O . LEU A 1 89 ? -6.120 -3.115 -1.123 1.00 92.94 89 LEU A O 1
ATOM 704 N N . ARG A 1 90 ? -4.813 -3.351 0.691 1.00 91.44 90 ARG A N 1
ATOM 705 C CA . ARG A 1 90 ? -5.810 -4.079 1.492 1.00 91.44 90 ARG A CA 1
ATOM 706 C C . ARG A 1 90 ? -7.060 -3.238 1.756 1.00 91.44 90 ARG A C 1
ATOM 708 O O . ARG A 1 90 ? -8.165 -3.759 1.644 1.00 91.44 90 ARG A O 1
ATOM 715 N N . LEU A 1 91 ? -6.906 -1.948 2.065 1.00 92.50 91 LEU A N 1
ATOM 716 C CA . LEU A 1 91 ? -8.028 -1.026 2.269 1.00 92.50 91 LEU A CA 1
ATOM 717 C C . LEU A 1 91 ? -8.858 -0.841 0.999 1.00 92.50 91 LEU A C 1
ATOM 719 O O . LEU A 1 91 ? -10.088 -0.924 1.049 1.00 92.50 91 LEU A O 1
ATOM 723 N N . MET A 1 92 ? -8.189 -0.607 -0.133 1.00 92.31 92 MET A N 1
ATOM 724 C CA . MET A 1 92 ? -8.857 -0.498 -1.423 1.00 92.31 92 MET A CA 1
ATOM 725 C C . MET A 1 92 ? -9.608 -1.785 -1.729 1.00 92.31 92 MET A C 1
ATOM 727 O O . MET A 1 92 ? -10.779 -1.694 -2.082 1.00 92.31 92 MET A O 1
ATOM 731 N N . ASN A 1 93 ? -8.976 -2.951 -1.528 1.00 90.31 93 ASN A N 1
ATOM 732 C CA . ASN A 1 93 ? -9.549 -4.254 -1.856 1.00 90.31 93 ASN A CA 1
ATOM 733 C C . ASN A 1 93 ? -10.689 -4.710 -0.939 1.00 90.31 93 ASN A C 1
ATOM 735 O O . ASN A 1 93 ? -11.572 -5.427 -1.399 1.00 90.31 93 ASN A O 1
ATOM 739 N N . ALA A 1 94 ? -10.696 -4.289 0.326 1.00 89.56 94 ALA A N 1
ATOM 740 C CA . ALA A 1 94 ? -11.793 -4.586 1.236 1.00 89.56 94 ALA A CA 1
ATOM 741 C C . ALA A 1 94 ? -13.124 -4.034 0.692 1.00 89.56 94 ALA A C 1
ATOM 743 O O . ALA A 1 94 ? -13.185 -2.922 0.162 1.00 89.56 94 ALA A O 1
ATOM 744 N N . GLU A 1 95 ? -14.192 -4.816 0.825 1.00 88.38 95 GLU A N 1
ATOM 745 C CA . GLU A 1 95 ? -15.529 -4.460 0.349 1.00 88.38 95 GLU A CA 1
ATOM 746 C C . GLU A 1 95 ? -16.364 -3.800 1.456 1.00 88.38 95 GLU A C 1
ATOM 748 O O . GLU A 1 95 ? -16.117 -3.999 2.645 1.00 88.38 95 GLU A O 1
ATOM 753 N N . GLY A 1 96 ? -17.380 -3.035 1.052 1.00 89.31 96 GLY A N 1
ATOM 754 C CA . GLY A 1 96 ? -18.351 -2.435 1.965 1.00 89.31 96 GLY A CA 1
ATOM 755 C C . GLY A 1 96 ? -17.992 -1.032 2.454 1.00 89.31 96 GLY A C 1
ATOM 756 O O . GLY A 1 96 ? -17.130 -0.343 1.905 1.00 89.31 96 GLY A O 1
ATOM 757 N N . SER A 1 97 ? -18.725 -0.596 3.474 1.00 90.94 97 SER A N 1
ATOM 758 C CA . SER A 1 97 ? -18.529 0.671 4.181 1.00 90.94 97 SER A CA 1
ATOM 759 C C . SER A 1 97 ? -17.190 0.712 4.926 1.00 90.94 97 SER A C 1
ATOM 761 O O . SER A 1 97 ? -16.605 -0.328 5.220 1.00 90.94 97 SER A O 1
ATOM 763 N N . LEU A 1 98 ? -16.714 1.908 5.303 1.00 90.69 98 LEU A N 1
ATOM 764 C CA . LEU A 1 98 ? -15.488 2.056 6.102 1.00 90.69 98 LEU A CA 1
ATOM 765 C C . LEU A 1 98 ? -15.495 1.162 7.358 1.00 90.69 98 LEU A C 1
ATOM 767 O O . LEU A 1 98 ? -14.471 0.570 7.679 1.00 90.69 98 LEU A O 1
ATOM 771 N N . ASP A 1 99 ? -16.633 1.014 8.041 1.00 90.31 99 ASP A N 1
ATOM 772 C CA . ASP A 1 99 ? -16.720 0.155 9.229 1.00 90.31 99 ASP A CA 1
ATOM 773 C C . ASP A 1 99 ? -16.523 -1.336 8.895 1.00 90.31 99 ASP A C 1
ATOM 775 O O . ASP A 1 99 ? -15.740 -2.012 9.563 1.00 90.31 99 ASP A O 1
ATOM 779 N N . GLU A 1 100 ? -17.140 -1.828 7.814 1.00 90.94 100 GLU A N 1
ATOM 780 C CA . GLU A 1 100 ? -16.995 -3.213 7.327 1.00 90.94 100 GLU A CA 1
ATOM 781 C C . GLU A 1 100 ? -15.577 -3.493 6.800 1.00 90.94 100 GLU A C 1
ATOM 783 O O . GLU A 1 100 ? -14.994 -4.557 7.051 1.00 90.94 100 GLU A O 1
ATOM 788 N N . LYS A 1 101 ? -14.974 -2.509 6.123 1.00 91.31 101 LYS A N 1
ATOM 789 C CA . LYS A 1 101 ? -13.570 -2.562 5.707 1.00 91.31 101 LYS A CA 1
ATOM 790 C C . LYS A 1 101 ? -12.654 -2.675 6.922 1.00 91.31 101 LYS A C 1
ATOM 792 O O . LYS A 1 101 ? -11.772 -3.532 6.944 1.00 91.31 101 LYS A O 1
ATOM 797 N N . LEU A 1 102 ? -12.871 -1.860 7.956 1.00 90.69 102 LEU A N 1
ATOM 798 C CA . LEU A 1 102 ? -12.091 -1.923 9.194 1.00 90.69 102 LEU A CA 1
ATOM 799 C C . LEU A 1 102 ? -12.315 -3.232 9.956 1.00 90.69 102 LEU A C 1
ATOM 801 O O . LEU A 1 102 ? -11.350 -3.776 10.488 1.00 90.69 102 LEU A O 1
ATOM 805 N N . ASP A 1 103 ? -13.529 -3.785 9.960 1.00 87.69 103 ASP A N 1
ATOM 806 C CA . ASP A 1 103 ? -13.770 -5.133 10.483 1.00 87.69 103 ASP A CA 1
ATOM 807 C C . ASP A 1 103 ? -12.911 -6.167 9.761 1.00 87.69 103 ASP A C 1
ATOM 809 O O . ASP A 1 103 ? -12.247 -6.976 10.406 1.00 87.69 103 ASP A O 1
ATOM 813 N N . THR A 1 104 ? -12.835 -6.108 8.435 1.00 86.75 104 THR A N 1
ATOM 814 C CA . THR A 1 104 ? -12.003 -7.026 7.647 1.00 86.75 104 THR A CA 1
ATOM 815 C C . THR A 1 104 ? -10.512 -6.850 7.962 1.00 86.75 104 THR A C 1
ATOM 817 O O . THR A 1 104 ? -9.819 -7.818 8.269 1.00 86.75 104 THR A O 1
ATOM 820 N N . LEU A 1 105 ? -10.017 -5.609 7.967 1.00 86.25 105 LEU A N 1
ATOM 821 C CA . LEU A 1 105 ? -8.600 -5.298 8.188 1.00 86.25 105 LEU A CA 1
ATOM 822 C C . LEU A 1 105 ? -8.124 -5.596 9.616 1.00 86.25 105 LEU A C 1
ATOM 824 O O . LEU A 1 105 ? -6.961 -5.955 9.812 1.00 86.25 105 LEU A O 1
ATOM 828 N N . MET A 1 106 ? -9.003 -5.438 10.610 1.00 83.56 106 MET A N 1
ATOM 829 C CA . MET A 1 106 ? -8.663 -5.568 12.031 1.00 83.56 106 MET A CA 1
ATOM 830 C C . MET A 1 106 ? -9.058 -6.920 12.638 1.00 83.56 106 MET A C 1
ATOM 832 O O . MET A 1 106 ? -8.521 -7.294 13.681 1.00 83.56 106 MET A O 1
ATOM 836 N N . SER A 1 107 ? -9.971 -7.675 12.018 1.00 72.94 107 SER A N 1
ATOM 837 C CA . SER A 1 107 ? -10.416 -8.978 12.542 1.00 72.94 107 SER A CA 1
ATOM 838 C C . SER A 1 107 ? -9.340 -10.055 12.481 1.00 72.94 107 SER A C 1
ATOM 840 O O . SER A 1 107 ? -9.292 -10.913 13.359 1.00 72.94 107 SER A O 1
ATOM 842 N N . ALA A 1 108 ? -8.442 -10.007 11.502 1.00 55.44 108 ALA A N 1
ATOM 843 C CA . ALA A 1 108 ? -7.498 -11.095 11.278 1.00 55.44 108 ALA A CA 1
ATOM 844 C C . ALA A 1 108 ? -6.081 -10.863 11.859 1.00 55.44 108 ALA A C 1
ATOM 846 O O . ALA A 1 108 ? -5.205 -11.718 11.741 1.00 55.44 108 ALA A O 1
ATOM 847 N N . SER A 1 109 ? -5.898 -9.805 12.667 1.00 52.03 109 SER A N 1
ATOM 848 C CA . SER A 1 109 ? -4.792 -9.706 13.643 1.00 52.03 109 SER A CA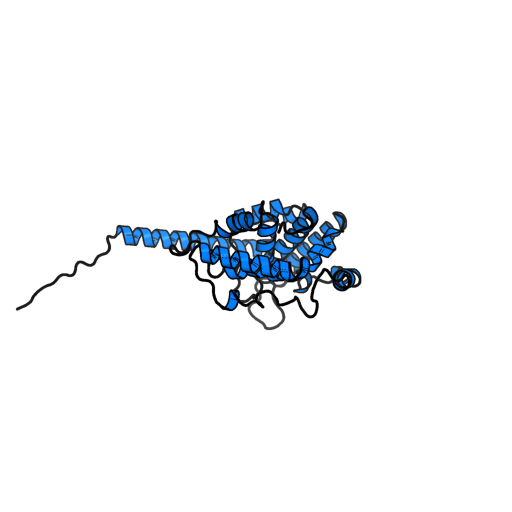 1
ATOM 849 C C . SER A 1 109 ? -5.118 -10.318 15.015 1.00 52.03 109 SER A C 1
ATOM 851 O O . SER A 1 109 ? -4.291 -10.266 15.932 1.00 52.03 109 SER A O 1
ATOM 853 N N . GLN A 1 110 ? -6.328 -10.856 15.196 1.00 51.38 110 GLN A N 1
ATOM 854 C CA . GLN A 1 110 ? -6.777 -11.464 16.447 1.00 51.38 110 GLN A CA 1
ATOM 855 C C . GLN A 1 110 ? -6.092 -12.818 16.669 1.00 51.38 110 GLN A C 1
ATOM 857 O O . GLN A 1 110 ? -6.691 -13.861 16.425 1.00 51.38 110 GLN A O 1
ATOM 862 N N . GLY A 1 111 ? -4.846 -12.846 17.154 1.00 45.78 111 GLY A N 1
ATOM 863 C CA . GLY A 1 111 ? -4.319 -14.129 17.638 1.00 45.78 111 GLY A CA 1
ATOM 864 C C . GLY A 1 111 ? -2.822 -14.347 17.764 1.00 45.78 111 GLY A C 1
ATOM 865 O O . GLY A 1 111 ? -2.396 -15.470 17.517 1.00 45.78 111 GLY A O 1
ATOM 866 N N . VAL A 1 112 ? -2.022 -13.365 18.190 1.00 44.62 112 VAL A N 1
ATOM 867 C CA . VAL A 1 112 ? -0.610 -13.659 18.523 1.00 44.62 112 VAL A CA 1
ATOM 868 C C . VAL A 1 112 ? -0.307 -13.505 20.018 1.00 44.62 112 VAL A C 1
ATOM 870 O O . VAL A 1 112 ? 0.360 -14.368 20.579 1.00 44.62 112 VAL A O 1
ATOM 873 N N . ASP A 1 113 ? -0.902 -12.521 20.706 1.00 43.66 113 ASP A N 1
ATOM 874 C CA . ASP A 1 113 ? -0.482 -12.177 22.080 1.00 43.66 113 ASP A CA 1
ATOM 875 C C . ASP A 1 113 ? -1.545 -12.407 23.177 1.00 43.66 113 ASP A C 1
ATOM 877 O O . ASP A 1 113 ? -1.382 -11.954 24.307 1.00 43.66 113 ASP A O 1
ATOM 881 N N . GLY A 1 114 ? -2.648 -13.109 22.889 1.00 42.31 114 GLY A N 1
ATOM 882 C CA . GLY A 1 114 ? -3.585 -13.641 23.902 1.00 42.31 114 GLY A CA 1
ATOM 883 C C . GLY A 1 114 ? -4.389 -12.641 24.760 1.00 42.31 114 GLY A C 1
ATOM 884 O O . GLY A 1 114 ? -5.317 -13.068 25.443 1.00 42.31 114 GLY A O 1
ATOM 885 N N . TYR A 1 115 ? -4.098 -11.335 24.719 1.00 40.22 115 TYR A N 1
ATOM 886 C CA . TYR A 1 115 ? -4.707 -10.334 25.616 1.00 40.22 115 TYR A CA 1
ATOM 887 C C . TYR A 1 115 ? -5.310 -9.098 24.921 1.00 40.22 115 TYR A C 1
ATOM 889 O O . TYR A 1 115 ? -5.942 -8.281 25.589 1.00 40.22 115 TYR A O 1
ATOM 897 N N . SER A 1 116 ? -5.186 -8.961 23.598 1.00 53.00 116 SER A N 1
ATOM 898 C CA . SER A 1 116 ? -5.730 -7.830 22.827 1.00 53.00 116 SER A CA 1
ATOM 899 C C . SER A 1 116 ? -6.533 -8.321 21.621 1.00 53.00 116 SER A C 1
ATOM 901 O O . SER A 1 116 ? -6.023 -9.120 20.839 1.00 53.00 116 SER A O 1
ATOM 903 N N . LYS A 1 117 ? -7.773 -7.838 21.450 1.00 67.38 117 LYS A N 1
ATOM 904 C CA . LYS A 1 117 ? -8.618 -8.167 20.282 1.00 67.38 117 LYS A CA 1
ATOM 905 C C . LYS A 1 117 ? -8.400 -7.232 19.082 1.00 67.38 117 LYS A C 1
ATOM 907 O O . LYS A 1 117 ? -9.141 -7.332 18.113 1.00 67.38 117 LYS A O 1
ATOM 912 N N . GLY A 1 118 ? -7.443 -6.308 19.161 1.00 71.50 118 GLY A N 1
ATOM 913 C CA . GLY A 1 118 ? -7.113 -5.350 18.103 1.00 71.50 118 GLY A CA 1
ATOM 914 C C . GLY A 1 118 ? -5.781 -5.632 17.408 1.00 71.50 118 GLY A C 1
ATOM 915 O O . GLY A 1 118 ? -5.136 -6.659 17.638 1.00 71.50 118 GLY A O 1
ATOM 916 N N . LEU A 1 119 ? -5.358 -4.682 16.572 1.00 77.94 119 LEU A N 1
ATOM 917 C CA . LEU A 1 119 ? -4.069 -4.708 15.884 1.00 77.94 119 LEU A CA 1
ATOM 918 C C . LEU A 1 119 ? -2.910 -4.646 16.888 1.00 77.94 119 LEU A C 1
ATOM 920 O O . LEU A 1 119 ? -3.004 -3.997 17.936 1.00 77.94 119 LEU A O 1
ATOM 924 N N . SER A 1 120 ? -1.799 -5.302 16.548 1.00 73.00 120 SER A N 1
ATOM 925 C CA . SER A 1 120 ? -0.577 -5.288 17.356 1.00 73.00 120 SER A CA 1
ATOM 926 C C . SER A 1 120 ? 0.057 -3.891 17.409 1.00 73.00 120 SER A C 1
ATOM 928 O O . SER A 1 120 ? -0.240 -3.014 16.594 1.00 73.00 120 SER A O 1
ATOM 930 N N . LYS A 1 121 ? 1.010 -3.697 18.331 1.00 69.44 121 LYS A N 1
ATOM 931 C CA . LYS A 1 121 ? 1.786 -2.446 18.457 1.00 69.44 121 LYS A CA 1
ATOM 932 C C . LYS A 1 121 ? 2.556 -2.048 17.189 1.00 69.44 121 LYS A C 1
ATOM 934 O O . LYS A 1 121 ? 2.995 -0.908 17.106 1.00 69.44 121 LYS A O 1
ATOM 939 N N . PHE A 1 122 ? 2.736 -2.980 16.254 1.00 71.38 122 PHE A N 1
ATOM 940 C CA . PHE A 1 122 ? 3.416 -2.752 14.982 1.00 71.38 122 PHE A CA 1
ATOM 941 C C . PHE A 1 122 ? 2.426 -2.588 13.824 1.00 71.38 122 PHE A C 1
ATOM 943 O O . PHE A 1 122 ? 2.596 -1.695 13.008 1.00 71.38 122 PHE A O 1
ATOM 950 N N . ALA A 1 123 ? 1.354 -3.386 13.788 1.00 77.69 123 ALA A N 1
ATOM 951 C CA . ALA A 1 123 ? 0.360 -3.312 12.718 1.00 77.69 123 ALA A CA 1
ATOM 952 C C . ALA A 1 123 ? -0.496 -2.036 12.786 1.00 77.69 123 ALA A C 1
ATOM 954 O O . ALA A 1 123 ? -0.841 -1.476 11.750 1.00 77.69 123 ALA A O 1
ATOM 955 N N . LEU A 1 124 ? -0.825 -1.558 13.995 1.00 80.94 124 LEU A N 1
ATOM 956 C CA . LEU A 1 124 ? -1.652 -0.361 14.163 1.00 80.94 124 LEU A CA 1
ATOM 957 C C . LEU A 1 124 ? -0.981 0.906 13.595 1.00 80.94 124 LEU A C 1
ATOM 959 O O . LEU A 1 124 ? -1.637 1.590 12.812 1.00 80.94 124 LEU A O 1
ATOM 963 N N . PRO A 1 125 ? 0.285 1.237 13.932 1.00 79.69 125 PRO A N 1
ATOM 964 C CA . PRO A 1 125 ? 0.978 2.354 13.292 1.00 79.69 125 PRO A CA 1
ATOM 965 C C . PRO A 1 125 ? 1.035 2.236 11.765 1.00 79.69 125 PRO A C 1
ATOM 967 O O . PRO A 1 125 ? 0.682 3.200 11.097 1.00 79.69 125 PRO A O 1
ATOM 970 N N . SER A 1 126 ? 1.374 1.060 11.220 1.00 79.56 126 SER A N 1
ATOM 971 C CA . SER A 1 126 ? 1.451 0.853 9.766 1.00 79.56 126 SER A CA 1
ATOM 972 C C . SER A 1 126 ? 0.104 1.028 9.056 1.00 79.56 126 SER A C 1
ATOM 974 O O . SER A 1 126 ? 0.061 1.585 7.965 1.00 79.56 126 SER A O 1
ATOM 976 N N . LEU A 1 127 ? -1.014 0.605 9.662 1.00 86.25 127 LEU A N 1
ATOM 977 C CA . LEU A 1 127 ? -2.342 0.902 9.111 1.00 86.25 127 LEU A CA 1
ATOM 978 C C . LEU A 1 127 ? -2.636 2.406 9.163 1.00 86.25 127 LEU A C 1
ATOM 980 O O . LEU A 1 127 ? -3.193 2.968 8.224 1.00 86.25 127 LEU A O 1
ATOM 984 N N . LEU A 1 128 ? -2.262 3.076 10.253 1.00 87.38 128 LEU A N 1
ATOM 985 C CA . LEU A 1 128 ? -2.486 4.511 10.398 1.00 87.38 128 LEU A CA 1
ATOM 986 C C . LEU A 1 128 ? -1.612 5.352 9.451 1.00 87.38 128 LEU A C 1
ATOM 988 O O . LEU A 1 128 ? -1.998 6.484 9.169 1.00 87.38 128 LEU A O 1
ATOM 992 N N . GLU A 1 129 ? -0.512 4.826 8.902 1.00 83.88 129 GLU A N 1
ATOM 993 C CA . GLU A 1 129 ? 0.258 5.486 7.829 1.00 83.88 129 GLU A CA 1
ATOM 994 C C . GLU A 1 129 ? -0.562 5.684 6.544 1.00 83.88 129 GLU A C 1
ATOM 996 O O . GLU A 1 129 ? -0.322 6.642 5.809 1.00 83.88 129 GLU A O 1
ATOM 1001 N N . VAL A 1 130 ? -1.614 4.882 6.319 1.00 89.31 130 VAL A N 1
ATOM 1002 C CA . VAL A 1 130 ? -2.568 5.093 5.212 1.00 89.31 130 VAL A CA 1
ATOM 1003 C C . VAL A 1 130 ? -3.248 6.467 5.313 1.00 89.31 130 VAL A C 1
ATOM 1005 O O . VAL A 1 130 ? -3.577 7.067 4.292 1.00 89.31 130 VAL A O 1
ATOM 1008 N N . THR A 1 131 ? -3.376 7.035 6.520 1.00 88.25 131 THR A N 1
ATOM 1009 C CA . THR A 1 131 ? -3.866 8.412 6.736 1.00 88.25 131 THR A CA 1
ATOM 1010 C C . THR A 1 131 ? -3.067 9.425 5.921 1.00 88.25 131 THR A C 1
ATOM 1012 O O . THR A 1 131 ? -3.652 10.343 5.357 1.00 88.25 131 THR A O 1
ATOM 1015 N N . THR A 1 132 ? -1.747 9.257 5.823 1.00 84.25 132 THR A N 1
ATOM 1016 C CA . THR A 1 132 ? -0.888 10.158 5.050 1.00 84.25 132 THR A CA 1
ATOM 1017 C C . THR A 1 132 ? -1.252 10.119 3.569 1.00 84.25 132 THR A C 1
ATOM 1019 O O . THR A 1 132 ? -1.425 11.164 2.946 1.00 84.25 132 THR A O 1
ATOM 1022 N N . ILE A 1 133 ? -1.440 8.918 3.017 1.00 88.38 133 ILE A N 1
ATOM 1023 C CA . ILE A 1 133 ? -1.830 8.715 1.616 1.00 88.38 133 ILE A CA 1
ATOM 1024 C C . ILE A 1 133 ? -3.213 9.328 1.361 1.00 88.38 133 ILE A C 1
ATOM 1026 O O . ILE A 1 133 ? -3.379 10.100 0.418 1.00 88.38 133 ILE A O 1
ATOM 1030 N N . LEU A 1 134 ? -4.182 9.063 2.242 1.00 89.62 134 LEU A N 1
ATOM 1031 C CA . LEU A 1 134 ? -5.533 9.623 2.152 1.00 89.62 134 LEU A CA 1
ATOM 1032 C C . LEU A 1 134 ? -5.535 11.151 2.257 1.00 89.62 134 LEU A C 1
ATOM 1034 O O . LEU A 1 134 ? -6.211 11.814 1.479 1.00 89.62 134 LEU A O 1
ATOM 1038 N N . ASN A 1 135 ? -4.745 11.725 3.166 1.00 85.44 135 ASN A N 1
ATOM 1039 C CA . ASN A 1 135 ? -4.612 13.174 3.305 1.00 85.44 135 ASN A CA 1
ATOM 1040 C C . ASN A 1 135 ? -4.088 13.822 2.020 1.00 85.44 135 ASN A C 1
ATOM 1042 O O . ASN A 1 135 ? -4.543 14.906 1.651 1.00 85.44 135 ASN A O 1
ATOM 1046 N N . THR A 1 136 ? -3.138 13.167 1.350 1.00 83.56 136 THR A N 1
ATOM 1047 C CA . THR A 1 136 ? -2.529 13.665 0.116 1.00 83.56 136 THR A CA 1
ATOM 1048 C C . THR A 1 136 ? -3.460 13.506 -1.091 1.00 83.56 136 THR A C 1
ATOM 1050 O O . THR A 1 136 ? -3.563 14.440 -1.886 1.00 83.56 136 THR A O 1
ATOM 1053 N N . VAL A 1 137 ? -4.168 12.378 -1.217 1.00 86.38 137 VAL A N 1
ATOM 1054 C CA . VAL A 1 137 ? -5.006 12.062 -2.392 1.00 86.38 137 VAL A CA 1
ATOM 1055 C C . VAL A 1 137 ? -6.447 12.572 -2.254 1.00 86.38 137 VAL A C 1
ATOM 1057 O O . VAL A 1 137 ? -6.933 13.290 -3.126 1.00 86.38 137 VAL A O 1
ATOM 1060 N N . GLU A 1 138 ? -7.114 12.251 -1.146 1.00 85.69 138 GLU A N 1
ATOM 1061 C CA . GLU A 1 138 ? -8.542 12.523 -0.899 1.00 85.69 138 GLU A CA 1
ATOM 1062 C C . GLU A 1 138 ? -8.781 13.787 -0.058 1.00 85.69 138 GLU A C 1
ATOM 1064 O O . GLU A 1 138 ? -9.893 14.315 0.001 1.00 85.69 138 GLU A O 1
ATOM 1069 N N . GLY A 1 139 ? -7.734 14.296 0.592 1.00 81.12 139 GLY A N 1
ATOM 1070 C CA . GLY A 1 139 ? -7.777 15.491 1.426 1.00 81.12 139 GLY A CA 1
ATOM 1071 C C . GLY A 1 139 ? -7.786 15.194 2.927 1.00 81.12 139 GLY A C 1
ATOM 1072 O O . GLY A 1 139 ? -8.054 14.081 3.388 1.00 81.12 139 GLY A O 1
ATOM 1073 N N . ARG A 1 140 ? -7.477 16.234 3.712 1.00 78.44 140 ARG A N 1
ATOM 1074 C CA . ARG A 1 140 ? -7.212 16.122 5.160 1.00 78.44 140 ARG A CA 1
ATOM 1075 C C . ARG A 1 140 ? -8.385 15.575 5.975 1.00 78.44 140 ARG A C 1
ATOM 1077 O O . ARG A 1 140 ? -8.168 14.863 6.952 1.00 78.44 140 ARG A O 1
ATOM 1084 N N . ASP A 1 141 ? -9.615 15.893 5.580 1.00 84.31 141 ASP A N 1
ATOM 1085 C CA . ASP A 1 141 ? -10.809 15.440 6.299 1.00 84.31 141 ASP A CA 1
ATOM 1086 C C . ASP A 1 141 ? -11.010 13.923 6.152 1.00 84.31 141 ASP A C 1
ATOM 1088 O O . ASP A 1 141 ? -11.376 13.248 7.117 1.00 84.31 141 ASP A O 1
ATOM 1092 N N . THR A 1 142 ? -10.705 13.362 4.976 1.00 87.38 142 THR A N 1
ATOM 1093 C CA . THR A 1 142 ? -10.821 11.921 4.709 1.00 87.38 142 THR A CA 1
ATOM 1094 C C . THR A 1 142 ? -9.807 11.122 5.517 1.00 87.38 142 THR A C 1
ATOM 1096 O O . THR A 1 142 ? -10.184 10.147 6.171 1.00 87.38 142 THR A O 1
ATOM 1099 N N . GLY A 1 143 ? -8.539 11.546 5.534 1.00 87.50 143 GLY A N 1
ATOM 1100 C CA . GLY A 1 143 ? -7.525 10.876 6.347 1.00 87.50 143 GLY A CA 1
ATOM 1101 C C . GLY A 1 143 ? -7.803 11.011 7.846 1.00 87.50 143 GLY A C 1
ATOM 1102 O O . GLY A 1 143 ? -7.699 10.021 8.570 1.00 87.50 143 GLY A O 1
ATOM 1103 N N . ALA A 1 144 ? -8.265 12.175 8.320 1.00 85.31 144 ALA A N 1
ATOM 1104 C CA . ALA A 1 144 ? -8.681 12.346 9.715 1.00 85.31 144 ALA A CA 1
ATOM 1105 C C . ALA A 1 144 ? -9.838 11.406 10.101 1.00 85.31 144 ALA A C 1
ATOM 1107 O O . ALA A 1 144 ? -9.756 10.725 11.124 1.00 85.31 144 ALA A O 1
ATOM 1108 N N . ARG A 1 145 ? -10.877 11.305 9.259 1.00 89.62 145 ARG A N 1
ATOM 1109 C CA . ARG A 1 145 ? -12.011 10.386 9.456 1.00 89.62 145 ARG A CA 1
ATOM 1110 C C . ARG A 1 145 ? -11.558 8.927 9.511 1.00 89.62 145 ARG A C 1
ATOM 1112 O O . ARG A 1 145 ? -12.008 8.184 10.378 1.00 89.62 145 ARG A O 1
ATOM 1119 N N . PHE A 1 146 ? -10.659 8.527 8.612 1.00 92.25 146 PHE A N 1
ATOM 1120 C CA . PHE A 1 146 ? -10.088 7.181 8.600 1.00 92.25 146 PHE A CA 1
ATOM 1121 C C . PHE A 1 146 ? -9.311 6.878 9.888 1.00 92.25 146 PHE A C 1
ATOM 1123 O O . PHE A 1 146 ? -9.578 5.870 10.543 1.00 92.25 146 PHE A O 1
ATOM 1130 N N . ARG A 1 147 ? -8.401 7.772 10.301 1.00 91.00 147 ARG A N 1
ATOM 1131 C CA . ARG A 1 147 ? -7.637 7.635 11.551 1.00 91.00 147 ARG A CA 1
ATOM 1132 C C . ARG A 1 147 ? -8.563 7.477 12.752 1.00 91.00 147 ARG A C 1
ATOM 1134 O O . ARG A 1 147 ? -8.365 6.577 13.568 1.00 91.00 147 ARG A O 1
ATOM 1141 N N . ASP A 1 148 ? -9.549 8.359 12.871 1.00 91.31 148 ASP A N 1
ATOM 1142 C CA . ASP A 1 148 ? -10.455 8.375 14.015 1.00 91.31 148 ASP A CA 1
ATOM 1143 C C . ASP A 1 148 ? -11.275 7.076 14.075 1.00 91.31 148 ASP A C 1
ATOM 1145 O O . ASP A 1 148 ? -11.371 6.476 15.147 1.00 91.31 148 ASP A O 1
ATOM 1149 N N . ALA A 1 149 ? -11.740 6.572 12.926 1.00 93.19 149 ALA A N 1
ATOM 1150 C CA . ALA A 1 149 ? -12.430 5.287 12.828 1.00 93.19 149 ALA A CA 1
ATOM 1151 C C . ALA A 1 149 ? -11.533 4.099 13.236 1.00 93.19 149 ALA A C 1
ATOM 1153 O O . ALA A 1 149 ? -11.956 3.252 14.025 1.00 93.19 149 ALA A O 1
ATOM 1154 N N . VAL A 1 150 ? -10.272 4.052 12.783 1.00 91.81 150 VAL A N 1
ATOM 1155 C CA . VAL A 1 150 ? -9.302 3.012 13.192 1.00 91.81 150 VAL A CA 1
ATOM 1156 C C . VAL A 1 150 ? -9.065 3.044 14.707 1.00 91.81 150 VAL A C 1
ATOM 1158 O O . VAL A 1 150 ? -9.074 2.003 15.369 1.00 91.81 150 VAL A O 1
ATOM 1161 N N . ILE A 1 151 ? -8.867 4.234 15.283 1.00 90.50 151 ILE A N 1
ATOM 1162 C CA . ILE A 1 151 ? -8.631 4.412 16.724 1.00 90.50 151 ILE A CA 1
ATOM 1163 C C . ILE A 1 151 ? -9.862 4.005 17.535 1.00 90.50 151 ILE A C 1
ATOM 1165 O O . ILE A 1 151 ? -9.724 3.342 18.569 1.00 90.50 151 ILE A O 1
ATOM 1169 N N . GLU A 1 152 ? -11.055 4.403 17.099 1.00 91.50 152 GLU A N 1
ATOM 1170 C CA . GLU A 1 152 ? -12.312 4.035 17.745 1.00 91.50 152 GLU A CA 1
ATOM 1171 C C . GLU A 1 152 ? -12.502 2.518 17.740 1.00 91.50 152 GLU A C 1
ATOM 1173 O O . GLU A 1 152 ? -12.726 1.928 18.801 1.00 91.50 152 GLU A O 1
ATOM 1178 N N . LYS A 1 153 ? -12.293 1.866 16.591 1.00 90.25 153 LYS A N 1
ATOM 1179 C CA . LYS A 1 153 ? -12.385 0.408 16.459 1.00 90.25 153 LYS A CA 1
ATOM 1180 C C . LYS A 1 153 ? -11.362 -0.309 17.346 1.00 90.25 153 LYS A C 1
ATOM 1182 O O . LYS A 1 153 ? -11.713 -1.235 18.076 1.00 90.25 153 LYS A O 1
ATOM 1187 N N . GLN A 1 154 ? -10.114 0.164 17.382 1.00 87.56 154 GLN A N 1
ATOM 1188 C CA . GLN A 1 154 ? -9.056 -0.396 18.234 1.00 87.56 154 GLN A CA 1
ATOM 1189 C C . GLN A 1 154 ? -9.423 -0.317 19.727 1.00 87.56 154 GLN A C 1
ATOM 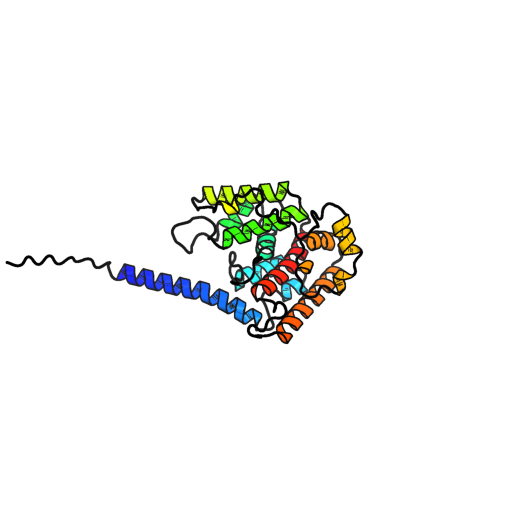1191 O O . GLN A 1 154 ? -9.210 -1.274 20.480 1.00 87.56 154 GLN A O 1
ATOM 1196 N N . ARG A 1 155 ? -10.020 0.804 20.155 1.00 87.44 155 ARG A N 1
ATOM 1197 C CA . ARG A 1 155 ? -10.518 0.996 21.527 1.00 87.44 155 ARG A CA 1
ATOM 1198 C C . ARG A 1 155 ? -11.738 0.129 21.826 1.00 87.44 155 ARG A C 1
ATOM 1200 O O . ARG A 1 155 ? -11.802 -0.445 22.911 1.00 87.44 155 ARG A O 1
ATOM 1207 N N . ALA A 1 156 ? -12.675 -0.003 20.885 1.00 87.62 156 ALA A N 1
ATOM 1208 C CA . ALA A 1 156 ? -13.846 -0.872 21.017 1.00 87.62 156 ALA A CA 1
ATOM 1209 C C . ALA A 1 156 ? -13.443 -2.349 21.189 1.00 87.62 156 ALA A C 1
ATOM 1211 O O . ALA A 1 156 ? -14.064 -3.087 21.953 1.00 87.62 156 ALA A O 1
ATOM 1212 N N . LEU A 1 157 ? -12.333 -2.754 20.566 1.00 83.25 157 LEU A N 1
ATOM 1213 C CA . LEU A 1 157 ? -11.696 -4.063 20.740 1.00 83.25 157 LEU A CA 1
ATOM 1214 C C . LEU A 1 157 ? -10.886 -4.185 22.052 1.00 83.25 157 LEU A C 1
ATOM 1216 O O . LEU A 1 157 ? -10.174 -5.169 22.260 1.00 83.25 157 LEU A O 1
ATOM 1220 N N . GLY A 1 158 ? -10.969 -3.199 22.951 1.00 78.56 158 GLY A N 1
ATOM 1221 C CA . GLY A 1 158 ? -10.320 -3.205 24.264 1.00 78.56 158 GLY A CA 1
ATOM 1222 C C . GLY A 1 158 ? -8.795 -3.103 24.215 1.00 78.56 158 GLY A C 1
ATOM 1223 O O . GLY A 1 158 ? -8.131 -3.440 25.193 1.00 78.56 158 GLY A O 1
ATOM 1224 N N . SER A 1 159 ? -8.229 -2.676 23.083 1.00 80.31 159 SER A N 1
ATOM 1225 C CA . SER A 1 159 ? -6.780 -2.624 22.884 1.00 80.31 159 SER A CA 1
ATOM 1226 C C . SER A 1 159 ? -6.243 -1.208 23.122 1.00 80.31 159 SER A C 1
ATOM 1228 O O . SER A 1 159 ? -6.870 -0.230 22.704 1.00 80.31 159 SER A O 1
ATOM 1230 N N . PRO A 1 160 ? -5.096 -1.056 23.808 1.00 77.38 160 PRO A N 1
ATOM 1231 C CA . PRO A 1 160 ? -4.547 0.259 24.103 1.00 77.38 160 PRO A CA 1
ATOM 1232 C C . PRO A 1 160 ? -4.086 0.966 22.824 1.00 77.38 160 PRO A C 1
ATOM 1234 O O . PRO A 1 160 ? -3.539 0.346 21.912 1.00 77.38 160 PRO A O 1
ATOM 1237 N N . VAL A 1 161 ? -4.260 2.288 22.795 1.00 79.31 161 VAL A N 1
ATOM 1238 C CA . VAL A 1 161 ? -3.765 3.167 21.728 1.00 79.31 161 VAL A CA 1
ATOM 1239 C C . VAL A 1 161 ? -2.785 4.156 22.342 1.00 79.31 161 VAL A C 1
ATOM 1241 O O . VAL A 1 161 ? -3.115 4.841 23.310 1.00 79.31 161 VAL A O 1
ATOM 1244 N N . SER A 1 162 ? -1.573 4.226 21.793 1.00 80.06 162 SER A N 1
ATOM 1245 C CA . SER A 1 162 ? -0.574 5.207 22.223 1.00 80.06 162 SER A CA 1
ATOM 1246 C C . SER A 1 162 ? -1.069 6.628 21.953 1.00 80.06 162 SER A C 1
ATOM 1248 O O . SER A 1 162 ? -1.573 6.910 20.868 1.00 80.06 162 SER A O 1
ATOM 1250 N N . TYR A 1 163 ? -0.858 7.543 22.904 1.00 79.56 163 TYR A N 1
ATOM 1251 C CA . TYR A 1 163 ? -1.263 8.948 22.772 1.00 79.56 163 TYR A CA 1
ATOM 1252 C C . TYR A 1 163 ? -0.663 9.632 21.529 1.00 79.56 163 TYR A C 1
ATOM 1254 O O . TYR A 1 163 ? -1.271 10.537 20.968 1.00 79.56 163 TYR A O 1
ATOM 1262 N N . LYS A 1 164 ? 0.511 9.176 21.067 1.00 78.19 164 LYS A N 1
ATOM 1263 C CA . LYS A 1 164 ? 1.161 9.693 19.853 1.00 78.19 164 LYS A CA 1
ATOM 1264 C C . LYS A 1 164 ? 0.363 9.390 18.583 1.00 78.19 164 LYS A C 1
ATOM 1266 O O . LYS A 1 164 ? 0.370 10.190 17.662 1.00 78.19 164 LYS A O 1
ATOM 1271 N N . LEU A 1 165 ? -0.327 8.248 18.547 1.00 75.94 165 LEU A N 1
ATOM 1272 C CA . LEU A 1 165 ? -1.161 7.839 17.410 1.00 75.94 165 LEU A CA 1
ATOM 1273 C C . LEU A 1 165 ? -2.502 8.579 17.393 1.00 75.94 165 LEU A C 1
ATOM 1275 O O . LEU A 1 165 ? -3.158 8.649 16.364 1.00 75.94 165 LEU A O 1
ATOM 1279 N N . THR A 1 166 ? -2.908 9.123 18.542 1.00 76.75 166 THR A N 1
ATOM 1280 C CA . THR A 1 166 ? -4.125 9.933 18.685 1.00 76.75 166 THR A CA 1
ATOM 1281 C C . THR A 1 166 ? -3.879 11.419 18.453 1.00 76.75 166 THR A C 1
ATOM 1283 O O . THR A 1 166 ? -4.802 12.213 18.616 1.00 76.75 166 THR A O 1
ATOM 1286 N N . ASP A 1 167 ? -2.641 11.811 18.141 1.00 79.56 167 ASP A N 1
ATOM 1287 C CA . ASP A 1 167 ? -2.343 13.192 17.793 1.00 79.56 167 ASP A CA 1
ATOM 1288 C C . ASP A 1 167 ? -3.134 13.565 16.533 1.00 79.56 167 ASP A C 1
ATOM 1290 O O . ASP A 1 167 ? -3.152 12.827 15.545 1.00 79.56 167 ASP A O 1
ATOM 1294 N N . LYS A 1 168 ? -3.800 14.720 16.570 1.00 70.81 168 LYS A N 1
ATOM 1295 C CA . LYS A 1 168 ? -4.543 15.245 15.421 1.00 70.81 168 LYS A CA 1
ATOM 1296 C C . LYS A 1 168 ? -3.632 15.474 14.209 1.00 70.81 168 LYS A C 1
ATOM 1298 O O . LYS A 1 168 ? -4.132 15.470 13.088 1.00 70.81 168 LYS A O 1
ATOM 1303 N N . ASP A 1 169 ? -2.333 15.639 14.455 1.00 67.81 169 ASP A N 1
ATOM 1304 C CA . ASP A 1 169 ? -1.302 15.856 13.448 1.00 67.81 169 ASP A CA 1
ATOM 1305 C C . ASP A 1 169 ? -0.611 14.532 13.037 1.00 67.81 169 ASP A C 1
ATOM 1307 O O . ASP A 1 169 ? 0.276 14.520 12.181 1.00 67.81 169 ASP A O 1
ATOM 1311 N N . PHE A 1 170 ? -1.029 13.384 13.593 1.00 69.75 170 PHE A N 1
ATOM 1312 C CA . PHE A 1 170 ? -0.559 12.071 13.146 1.00 69.75 170 PHE A CA 1
ATOM 1313 C C . PHE A 1 170 ? -0.991 11.813 11.697 1.00 69.75 170 PHE A C 1
ATOM 1315 O O . PHE A 1 170 ? -2.163 11.979 11.354 1.00 69.75 170 PHE A O 1
ATOM 1322 N N . GLY A 1 171 ? -0.042 11.415 10.845 1.00 61.94 171 GLY A N 1
ATOM 1323 C CA . GLY A 1 171 ? -0.276 11.240 9.407 1.00 61.94 171 GLY A CA 1
ATOM 1324 C C . GLY A 1 171 ? -0.525 12.551 8.647 1.00 61.94 171 GLY A C 1
ATOM 1325 O O . GLY A 1 171 ? -0.870 12.524 7.471 1.00 61.94 171 GLY A O 1
ATOM 1326 N N . VAL A 1 172 ? -0.363 13.712 9.297 1.00 60.84 172 VAL A N 1
ATOM 1327 C CA . VAL A 1 172 ? -0.440 15.041 8.658 1.00 60.84 172 VAL A CA 1
ATOM 1328 C C . VAL A 1 172 ? 0.921 15.466 8.091 1.00 60.84 172 VAL A C 1
ATOM 1330 O O . VAL A 1 172 ? 1.015 16.505 7.439 1.00 60.84 172 VAL A O 1
ATOM 1333 N N . GLN A 1 173 ? 1.978 14.662 8.282 1.00 55.69 173 GLN A N 1
ATOM 1334 C CA . GLN A 1 173 ? 3.226 14.856 7.545 1.00 55.69 173 GLN A CA 1
ATOM 1335 C C . GLN A 1 173 ? 2.947 14.709 6.052 1.00 55.69 173 GLN A C 1
ATOM 1337 O O . GLN A 1 173 ? 2.715 13.617 5.549 1.00 55.69 173 GLN A O 1
ATOM 1342 N N . THR A 1 174 ? 2.947 15.837 5.354 1.00 52.41 174 THR A N 1
ATOM 1343 C CA . THR A 1 174 ? 2.874 15.882 3.903 1.00 52.41 174 THR A CA 1
ATOM 1344 C C . THR A 1 174 ? 4.184 15.358 3.333 1.00 52.41 174 THR A C 1
ATOM 1346 O O . THR A 1 174 ? 5.257 15.589 3.898 1.00 52.41 174 THR A O 1
ATOM 1349 N N . TRP A 1 175 ? 4.102 14.641 2.215 1.00 53.34 175 TRP A N 1
ATOM 1350 C CA . TRP A 1 175 ? 5.264 14.249 1.428 1.00 53.34 175 TRP A CA 1
ATOM 1351 C C . TRP A 1 175 ? 5.939 15.525 0.882 1.00 53.34 175 TRP A C 1
ATOM 1353 O O . TRP A 1 175 ? 5.628 16.021 -0.194 1.00 53.34 175 TRP A O 1
ATOM 1363 N N . GLY A 1 176 ? 6.829 16.122 1.685 1.00 47.19 176 GLY A N 1
ATOM 1364 C CA . GLY A 1 176 ? 7.552 17.350 1.352 1.00 47.19 176 GLY A CA 1
ATOM 1365 C C . GLY A 1 176 ? 6.710 18.643 1.406 1.00 47.19 176 GLY A C 1
ATOM 1366 O O . GLY A 1 176 ? 5.661 18.686 2.054 1.00 47.19 176 GLY A O 1
ATOM 1367 N N . PRO A 1 177 ? 7.178 19.736 0.760 1.00 42.75 177 PRO A N 1
ATOM 1368 C CA . PRO A 1 177 ? 6.496 21.041 0.720 1.00 42.75 177 PRO A CA 1
ATOM 1369 C C . PRO A 1 177 ? 5.199 21.050 -0.117 1.00 42.75 177 PRO A C 1
ATOM 1371 O O . PRO A 1 177 ? 4.604 22.109 -0.304 1.00 42.75 177 PRO A O 1
ATOM 1374 N N . LEU A 1 178 ? 4.790 19.892 -0.634 1.00 51.22 178 LEU A N 1
ATOM 1375 C CA . LEU A 1 178 ? 3.671 19.671 -1.544 1.00 51.22 178 LEU A CA 1
ATOM 1376 C C . LEU A 1 178 ? 2.513 19.074 -0.724 1.00 51.22 178 LEU A C 1
ATOM 1378 O O . LEU A 1 178 ? 2.721 18.161 0.074 1.00 51.22 178 LEU A O 1
ATOM 1382 N N . MET A 1 179 ? 1.330 19.686 -0.787 1.00 55.56 179 MET A N 1
ATOM 1383 C CA . MET A 1 179 ? 0.275 19.534 0.221 1.00 55.56 179 MET A CA 1
ATOM 1384 C C . MET A 1 179 ? -0.939 18.702 -0.217 1.00 55.56 179 MET A C 1
ATOM 1386 O O . MET A 1 179 ? -1.684 18.284 0.672 1.00 55.56 179 MET A O 1
ATOM 1390 N N . SER A 1 180 ? -1.184 18.476 -1.515 1.00 69.44 180 SER A N 1
ATOM 1391 C CA . SER A 1 180 ? -2.339 17.708 -2.006 1.00 69.44 180 SER A CA 1
ATOM 1392 C C . SER A 1 180 ? -2.338 17.481 -3.524 1.00 69.44 180 SER A C 1
ATOM 1394 O O . SER A 1 180 ? -2.218 18.427 -4.307 1.00 69.44 180 SER A O 1
ATOM 1396 N N . CYS A 1 181 ? -2.693 16.263 -3.946 1.00 76.50 181 CYS A N 1
ATOM 1397 C CA . CYS A 1 181 ? -2.904 15.926 -5.356 1.00 76.50 181 CYS A CA 1
ATOM 1398 C C . CYS A 1 181 ? -4.121 16.633 -5.978 1.00 76.50 181 CYS A C 1
ATOM 1400 O O . CYS A 1 181 ? -4.297 16.590 -7.196 1.00 76.50 181 CYS A O 1
ATOM 1402 N N . GLN A 1 182 ? -4.982 17.248 -5.155 1.00 64.94 182 GLN A N 1
ATOM 1403 C CA . GLN A 1 182 ? -6.214 17.917 -5.586 1.00 64.94 182 GLN 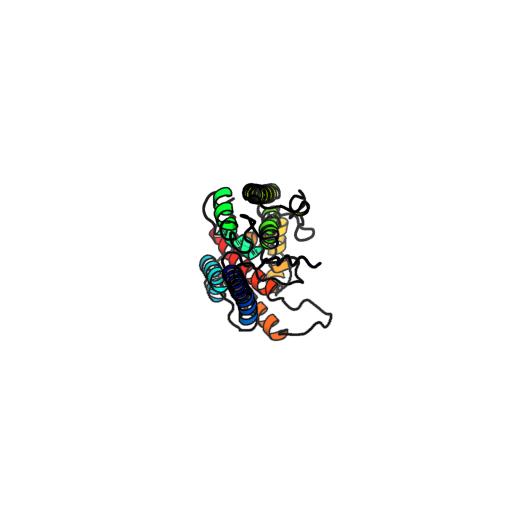A CA 1
ATOM 1404 C C . GLN A 1 182 ? -5.950 19.280 -6.226 1.00 64.94 182 GLN A C 1
ATOM 1406 O O . GLN A 1 182 ? -6.724 19.732 -7.072 1.00 64.94 182 GLN A O 1
ATOM 1411 N N . THR A 1 183 ? -4.855 19.946 -5.852 1.00 60.03 183 THR A N 1
ATOM 1412 C CA . THR A 1 183 ? -4.393 21.128 -6.576 1.00 60.03 183 THR A CA 1
ATOM 1413 C C . THR A 1 183 ? -3.623 20.648 -7.793 1.00 60.03 183 THR A C 1
ATOM 1415 O O . THR A 1 183 ? -2.579 20.012 -7.659 1.00 60.03 183 THR A O 1
ATOM 1418 N N . SER A 1 184 ? -4.155 20.931 -8.985 1.00 57.56 184 SER A N 1
ATOM 1419 C CA . SER A 1 184 ? -3.626 20.457 -10.269 1.00 57.56 184 SER A CA 1
ATOM 1420 C C . SER A 1 184 ? -2.123 20.663 -10.428 1.00 57.56 184 SER A C 1
ATOM 1422 O O . SER A 1 184 ? -1.514 19.868 -11.123 1.00 57.56 184 SER A O 1
ATOM 1424 N N . GLU A 1 185 ? -1.522 21.644 -9.747 1.00 61.16 185 GLU A N 1
ATOM 1425 C CA . GLU A 1 185 ? -0.080 21.902 -9.722 1.00 61.16 185 GLU A CA 1
ATOM 1426 C C . GLU A 1 185 ? 0.781 20.672 -9.407 1.00 61.16 185 GLU A C 1
ATOM 1428 O O . GLU A 1 185 ? 1.855 20.563 -9.981 1.00 61.16 185 GLU A O 1
ATOM 1433 N N . GLU A 1 186 ? 0.351 19.725 -8.565 1.00 63.31 186 GLU A N 1
ATOM 1434 C CA . GLU A 1 186 ? 1.162 18.535 -8.242 1.00 63.31 186 GLU A CA 1
ATOM 1435 C C . GLU A 1 186 ? 1.111 17.482 -9.347 1.00 63.31 186 GLU A C 1
ATOM 1437 O O . GLU A 1 186 ? 2.143 16.999 -9.816 1.00 63.31 186 GLU A O 1
ATOM 1442 N N . VAL A 1 187 ? -0.096 17.168 -9.821 1.00 65.56 187 VAL A N 1
ATOM 1443 C CA . VAL A 1 187 ? -0.290 16.281 -10.973 1.00 65.56 187 VAL A CA 1
ATOM 1444 C C . VAL A 1 187 ? 0.338 16.905 -12.222 1.00 65.56 187 VAL A C 1
ATOM 1446 O O . VAL A 1 187 ? 0.935 16.207 -13.034 1.00 65.56 187 VAL A O 1
ATOM 1449 N N . GLU A 1 188 ? 0.256 18.223 -12.365 1.00 68.38 188 GLU A N 1
ATOM 1450 C CA . GLU A 1 188 ? 0.851 19.009 -13.441 1.00 68.38 188 GLU A CA 1
ATOM 1451 C C . GLU A 1 188 ? 2.375 19.103 -13.299 1.00 68.38 188 GLU A C 1
ATOM 1453 O O . GLU A 1 188 ? 3.077 18.987 -14.296 1.00 68.38 188 GLU A O 1
ATOM 1458 N N . TYR A 1 189 ? 2.920 19.199 -12.086 1.00 67.81 189 TYR A N 1
ATOM 1459 C CA . TYR A 1 189 ? 4.357 19.110 -11.810 1.00 67.81 189 TYR A CA 1
ATOM 1460 C C . TYR A 1 189 ? 4.916 17.732 -12.189 1.00 67.81 189 TYR A C 1
ATOM 1462 O O . TYR A 1 189 ? 5.933 17.661 -12.886 1.00 67.81 189 TYR A O 1
ATOM 1470 N N . LEU A 1 190 ? 4.224 16.649 -11.814 1.00 66.81 190 LEU A N 1
ATOM 1471 C CA . LEU A 1 190 ? 4.552 15.278 -12.226 1.00 66.81 190 LEU A CA 1
ATOM 1472 C C . LEU A 1 190 ? 4.410 15.081 -13.745 1.00 66.81 190 LEU A C 1
ATOM 1474 O O . LEU A 1 190 ? 5.224 14.390 -14.350 1.00 66.81 190 LEU A O 1
ATOM 1478 N N . LYS A 1 191 ? 3.414 15.716 -14.381 1.00 63.91 191 LYS A N 1
ATOM 1479 C CA . LYS A 1 191 ? 3.222 15.711 -15.846 1.00 63.91 191 LYS A CA 1
ATOM 1480 C C . LYS A 1 191 ? 4.311 16.507 -16.584 1.00 63.91 191 LYS A C 1
ATOM 1482 O O . LYS A 1 191 ? 4.731 16.089 -17.659 1.00 63.91 191 LYS A O 1
ATOM 1487 N N . ASN A 1 192 ? 4.763 17.633 -16.028 1.00 58.31 192 ASN A N 1
ATOM 1488 C CA . ASN A 1 192 ? 5.681 18.579 -16.677 1.00 58.31 192 ASN A CA 1
ATOM 1489 C C . ASN A 1 192 ? 7.152 18.217 -16.510 1.00 58.31 192 ASN A C 1
ATOM 1491 O O . ASN A 1 192 ? 7.980 18.565 -17.355 1.00 58.31 192 ASN A O 1
ATOM 1495 N N . ARG A 1 193 ? 7.508 17.527 -15.430 1.00 54.44 193 ARG A N 1
ATOM 1496 C CA . ARG A 1 193 ? 8.838 16.953 -15.320 1.00 54.44 193 ARG A CA 1
ATOM 1497 C C . ARG A 1 193 ? 8.825 15.557 -15.936 1.00 54.44 193 ARG A C 1
ATOM 1499 O O . ARG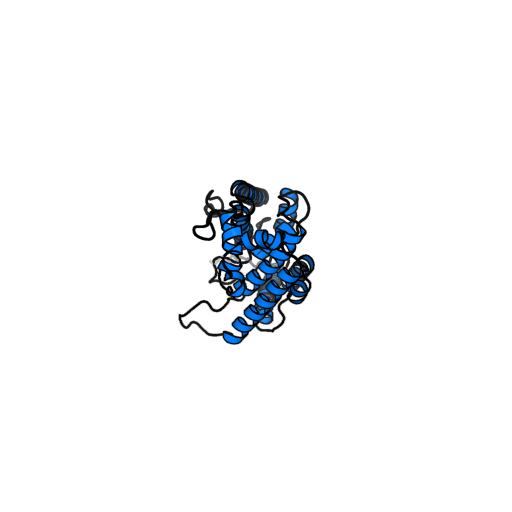 A 1 193 ? 8.170 14.658 -15.431 1.00 54.44 193 ARG A O 1
ATOM 1506 N N . GLN A 1 194 ? 9.699 15.325 -16.916 1.00 49.84 194 GLN A N 1
ATOM 1507 C CA . GLN A 1 194 ? 10.137 13.982 -17.347 1.00 49.84 194 GLN A CA 1
ATOM 1508 C C . GLN A 1 194 ? 10.842 13.181 -16.221 1.00 49.84 194 GLN A C 1
ATOM 1510 O O . GLN A 1 194 ? 11.534 12.204 -16.477 1.00 49.84 194 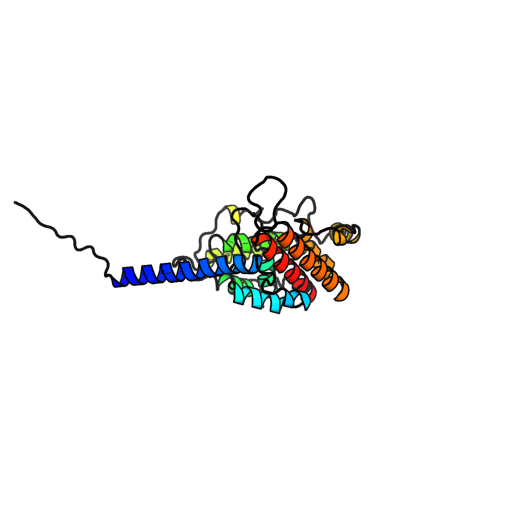GLN A O 1
ATOM 1515 N N . ILE A 1 195 ? 10.670 13.586 -14.957 1.00 50.12 195 ILE A N 1
ATOM 1516 C CA . ILE A 1 195 ? 11.107 12.900 -13.739 1.00 50.12 195 ILE A CA 1
ATOM 1517 C C . ILE A 1 195 ? 10.627 11.440 -13.738 1.00 50.12 195 ILE A C 1
ATOM 1519 O O . ILE A 1 195 ? 11.341 10.568 -13.265 1.00 50.12 195 ILE A O 1
ATOM 1523 N N . LEU A 1 196 ? 9.486 11.138 -14.363 1.00 49.19 196 LEU A N 1
ATOM 1524 C CA . LEU A 1 196 ? 8.976 9.771 -14.521 1.00 49.19 196 LEU A CA 1
ATOM 1525 C C . LEU A 1 196 ? 9.908 8.822 -15.299 1.00 49.19 196 LEU A C 1
ATOM 1527 O O . LEU A 1 196 ? 9.783 7.607 -15.160 1.00 49.19 196 LEU A O 1
ATOM 1531 N N . GLU A 1 197 ? 10.833 9.343 -16.111 1.00 43.44 197 GLU A N 1
ATOM 1532 C CA . GLU A 1 197 ? 11.820 8.533 -16.840 1.00 43.44 197 GLU A CA 1
ATOM 1533 C C . GLU A 1 197 ? 13.113 8.303 -16.037 1.00 43.44 197 GLU A C 1
ATOM 1535 O O . GLU A 1 197 ? 13.866 7.381 -16.348 1.00 43.44 197 GLU A O 1
ATOM 1540 N N . THR A 1 198 ? 13.377 9.105 -14.997 1.00 43.03 198 THR A N 1
ATOM 1541 C CA . THR A 1 198 ? 14.626 9.068 -14.211 1.00 43.03 198 THR A CA 1
ATOM 1542 C C . THR A 1 198 ? 14.451 8.702 -12.741 1.00 43.03 198 THR A C 1
ATOM 1544 O O . THR A 1 198 ? 15.446 8.426 -12.069 1.00 43.03 198 THR A O 1
ATOM 1547 N N . LEU A 1 199 ? 13.218 8.642 -12.236 1.00 51.50 199 LEU A N 1
ATOM 1548 C CA . LEU A 1 199 ? 12.919 8.103 -10.918 1.00 51.50 199 LEU A CA 1
ATOM 1549 C C . LEU A 1 199 ? 13.054 6.585 -10.944 1.00 51.50 199 LEU A C 1
ATOM 1551 O O . LEU A 1 199 ? 12.090 5.851 -11.140 1.00 51.50 199 LEU A O 1
ATOM 1555 N N . LEU A 1 200 ? 14.283 6.124 -10.751 1.00 53.25 200 LEU A N 1
ATOM 1556 C CA . LEU A 1 200 ? 14.592 4.742 -10.446 1.00 53.25 200 LEU A CA 1
ATOM 1557 C C . LEU A 1 200 ? 15.023 4.697 -8.976 1.00 53.25 200 LEU A C 1
ATOM 1559 O O . LEU A 1 200 ? 16.171 4.970 -8.640 1.00 53.25 200 LEU A O 1
ATOM 1563 N N . LEU A 1 201 ? 14.074 4.312 -8.122 1.00 58.06 201 LEU A N 1
ATOM 1564 C CA . LEU A 1 201 ? 14.231 3.893 -6.729 1.00 58.06 201 LEU A CA 1
ATOM 1565 C C . LEU A 1 201 ? 14.514 4.990 -5.689 1.00 58.06 201 LEU A C 1
ATOM 1567 O O . LEU A 1 201 ? 15.305 4.772 -4.775 1.00 58.06 201 LEU A O 1
ATOM 1571 N N . THR A 1 202 ? 13.838 6.139 -5.783 1.00 53.72 202 THR A N 1
ATOM 1572 C CA . THR A 1 202 ? 13.845 7.172 -4.726 1.00 53.72 202 THR A CA 1
ATOM 1573 C C . THR A 1 202 ? 12.514 7.215 -3.967 1.00 53.72 202 THR A C 1
ATOM 1575 O O . THR A 1 202 ? 11.515 6.655 -4.422 1.00 53.72 202 THR A O 1
ATOM 1578 N N . GLU A 1 203 ? 12.479 7.922 -2.829 1.00 54.88 203 GLU A N 1
ATOM 1579 C CA . GLU A 1 203 ? 11.234 8.227 -2.100 1.00 54.88 203 GLU A CA 1
ATOM 1580 C C . GLU A 1 203 ? 10.183 8.946 -2.967 1.00 54.88 203 GLU A C 1
ATOM 1582 O O . GLU A 1 203 ? 8.996 8.872 -2.671 1.00 54.88 203 GLU A O 1
ATOM 1587 N N . ASP A 1 204 ? 10.589 9.603 -4.058 1.00 57.75 204 ASP A N 1
ATOM 1588 C CA . ASP A 1 204 ? 9.664 10.306 -4.951 1.00 57.75 204 ASP A CA 1
ATOM 1589 C C . ASP A 1 204 ? 8.796 9.346 -5.785 1.00 57.75 204 ASP A C 1
ATOM 1591 O O . ASP A 1 204 ? 7.756 9.757 -6.298 1.00 57.75 204 ASP A O 1
ATOM 1595 N N . ILE A 1 205 ? 9.197 8.073 -5.941 1.00 64.75 205 ILE A N 1
ATOM 1596 C CA . ILE A 1 205 ? 8.404 7.082 -6.689 1.00 64.75 205 ILE A CA 1
ATOM 1597 C C . ILE A 1 205 ? 7.135 6.754 -5.942 1.00 64.75 205 ILE A C 1
ATOM 1599 O O . ILE A 1 205 ? 6.068 6.786 -6.537 1.00 64.75 205 ILE A O 1
ATOM 1603 N N . SER A 1 206 ? 7.246 6.478 -4.647 1.00 73.75 206 SER A N 1
ATOM 1604 C CA . SER A 1 206 ? 6.126 6.104 -3.794 1.00 73.75 206 SER A CA 1
ATOM 1605 C C . SER A 1 206 ? 5.343 7.330 -3.305 1.00 73.75 206 SER A C 1
ATOM 1607 O O . SER A 1 206 ? 4.707 7.294 -2.253 1.00 73.75 206 SER A O 1
ATOM 1609 N N . HIS A 1 207 ? 5.353 8.423 -4.076 1.00 80.81 207 HIS A N 1
ATOM 1610 C CA . HIS A 1 207 ? 4.547 9.603 -3.798 1.00 80.81 207 HIS A CA 1
ATOM 1611 C C . HIS A 1 207 ? 3.059 9.324 -4.098 1.00 80.81 207 HIS A C 1
ATOM 1613 O O . HIS A 1 207 ? 2.733 8.910 -5.215 1.00 80.81 207 HIS A O 1
ATOM 1619 N N . PRO A 1 208 ? 2.118 9.621 -3.179 1.00 84.25 208 PRO A N 1
ATOM 1620 C CA . PRO A 1 208 ? 0.702 9.270 -3.347 1.00 84.25 208 PRO A CA 1
ATOM 1621 C C . PRO A 1 208 ? 0.042 9.815 -4.626 1.00 84.25 208 PRO A C 1
ATOM 1623 O O . PRO A 1 208 ? -0.812 9.159 -5.216 1.00 84.25 208 PRO A O 1
ATOM 1626 N N . CYS A 1 209 ? 0.466 10.983 -5.121 1.00 83.38 209 CYS A N 1
ATOM 1627 C CA . CYS A 1 209 ? -0.083 11.561 -6.360 1.00 83.38 209 CYS A CA 1
ATOM 1628 C C . CYS A 1 209 ? 0.201 10.769 -7.635 1.00 83.38 209 CYS A C 1
ATOM 1630 O O . CYS A 1 209 ? -0.436 11.022 -8.657 1.00 83.38 209 CYS A O 1
ATOM 1632 N N . MET A 1 210 ? 1.094 9.786 -7.584 1.00 84.62 210 MET A N 1
ATOM 1633 C CA . MET A 1 210 ? 1.272 8.835 -8.676 1.00 84.62 210 MET A CA 1
ATOM 1634 C C . MET A 1 210 ? 0.025 7.965 -8.888 1.00 84.62 210 MET A C 1
ATOM 1636 O O . MET A 1 210 ? -0.277 7.629 -10.031 1.00 84.62 210 MET A O 1
ATOM 1640 N N . LEU A 1 211 ? -0.746 7.684 -7.828 1.00 88.81 211 LEU A N 1
ATOM 1641 C CA . LEU A 1 211 ? -2.046 7.007 -7.927 1.00 88.81 211 LEU A CA 1
ATOM 1642 C C . LEU A 1 211 ? -3.007 7.816 -8.813 1.00 88.81 211 LEU A C 1
ATOM 1644 O O . LEU A 1 211 ? -3.576 7.301 -9.774 1.00 88.81 211 LEU A O 1
ATOM 1648 N N . VAL A 1 212 ? -3.107 9.123 -8.550 1.00 87.44 212 VAL A N 1
ATOM 1649 C CA . VAL A 1 212 ? -3.958 10.046 -9.317 1.00 87.44 212 VAL A CA 1
ATOM 1650 C C . VAL A 1 212 ? -3.426 10.232 -10.739 1.00 87.44 212 VAL A C 1
ATOM 1652 O O . VAL A 1 212 ? -4.198 10.206 -11.694 1.00 87.44 212 VAL A O 1
ATOM 1655 N N . TYR A 1 213 ? -2.109 10.375 -10.907 1.00 85.25 213 TYR A N 1
ATOM 1656 C CA . TYR A 1 213 ? -1.478 10.553 -12.216 1.00 85.25 213 TYR A CA 1
ATOM 1657 C C . TYR A 1 213 ? -1.765 9.386 -13.167 1.00 85.25 213 TYR A C 1
ATOM 1659 O O . TYR A 1 213 ? -2.058 9.618 -14.337 1.00 85.25 213 TYR A O 1
ATOM 1667 N N . PHE A 1 214 ? -1.677 8.144 -12.683 1.00 87.75 214 PHE A N 1
ATOM 1668 C CA . PHE A 1 214 ? -1.902 6.956 -13.507 1.00 87.75 214 PHE A CA 1
ATOM 1669 C C . PHE A 1 214 ? -3.381 6.585 -13.658 1.00 87.75 214 PHE A C 1
ATOM 1671 O O . PHE A 1 214 ? -3.697 5.769 -14.522 1.00 87.75 214 PHE A O 1
ATOM 1678 N N . SER A 1 215 ? -4.290 7.216 -12.904 1.00 88.56 215 SER A N 1
ATOM 1679 C CA . SER A 1 215 ? -5.735 6.979 -13.042 1.00 88.56 215 SER A CA 1
ATOM 1680 C C . SER A 1 215 ? -6.269 7.322 -14.443 1.00 88.56 215 SER A C 1
ATOM 1682 O O . SER A 1 215 ? -7.208 6.688 -14.912 1.00 88.56 215 SER A O 1
ATOM 1684 N N . ASP A 1 216 ? -5.630 8.269 -15.148 1.00 85.62 216 ASP A N 1
ATOM 1685 C CA . ASP A 1 216 ? -6.011 8.718 -16.498 1.00 85.62 216 ASP A CA 1
ATOM 1686 C C . ASP A 1 216 ? -5.163 8.110 -17.638 1.00 85.62 216 ASP A C 1
ATOM 1688 O O . ASP A 1 216 ? -5.331 8.484 -18.803 1.00 85.62 216 ASP A O 1
ATOM 1692 N N . LYS A 1 217 ? -4.240 7.187 -17.327 1.00 86.56 217 LYS A N 1
ATOM 1693 C CA . LYS A 1 217 ? -3.316 6.586 -18.304 1.00 86.56 217 LYS A CA 1
ATOM 1694 C C . LYS A 1 217 ? -3.860 5.300 -18.912 1.00 86.56 217 LYS A C 1
ATOM 1696 O O . LYS A 1 217 ? -4.664 4.589 -18.309 1.00 86.56 217 LYS A O 1
ATOM 1701 N N . ASP A 1 218 ? -3.406 5.001 -20.126 1.00 90.12 218 ASP A N 1
ATOM 1702 C CA . ASP A 1 218 ? -3.704 3.739 -20.796 1.00 90.12 218 ASP A CA 1
ATOM 1703 C C . ASP A 1 218 ? -2.838 2.586 -20.255 1.00 90.12 218 ASP A C 1
ATOM 1705 O O . ASP A 1 218 ? -1.845 2.795 -19.550 1.00 90.12 218 ASP A O 1
ATOM 1709 N N . ASP A 1 219 ? -3.241 1.352 -20.575 1.00 93.19 219 ASP A N 1
ATOM 1710 C CA . ASP A 1 219 ? -2.552 0.141 -20.109 1.00 93.19 219 ASP A CA 1
ATOM 1711 C C . ASP A 1 219 ? -1.100 0.115 -20.588 1.00 93.19 219 ASP A C 1
ATOM 1713 O O . ASP A 1 219 ? -0.216 -0.301 -19.851 1.00 93.19 219 ASP A O 1
ATOM 1717 N N . ALA A 1 220 ? -0.830 0.602 -21.803 1.00 90.75 220 ALA A N 1
ATOM 1718 C CA . ALA A 1 220 ? 0.511 0.606 -22.375 1.00 90.75 220 ALA A CA 1
ATOM 1719 C C . ALA A 1 220 ? 1.469 1.528 -21.602 1.00 90.75 220 ALA A C 1
ATOM 1721 O O . ALA A 1 220 ? 2.607 1.139 -21.323 1.00 90.75 220 ALA A O 1
ATOM 1722 N N . ALA A 1 221 ? 1.027 2.733 -21.228 1.00 88.12 221 ALA A N 1
ATOM 1723 C CA . ALA A 1 221 ? 1.827 3.656 -20.432 1.00 88.12 221 ALA A CA 1
ATOM 1724 C C . ALA A 1 221 ? 2.060 3.127 -19.012 1.00 88.12 221 ALA A C 1
ATOM 1726 O O . ALA A 1 221 ? 3.184 3.220 -18.508 1.00 88.12 221 ALA A O 1
ATOM 1727 N N . LEU A 1 222 ? 1.026 2.557 -18.382 1.00 89.94 222 LEU A N 1
ATOM 1728 C CA . LEU A 1 222 ? 1.139 1.970 -17.049 1.00 89.94 222 LEU A CA 1
ATOM 1729 C C . LEU A 1 222 ? 2.054 0.737 -17.051 1.00 89.94 222 LEU A C 1
ATOM 1731 O O . LEU A 1 222 ? 2.977 0.665 -16.241 1.00 89.94 222 LEU A O 1
ATOM 1735 N N . GLN A 1 223 ? 1.863 -0.184 -17.996 1.00 92.19 223 GLN A N 1
ATOM 1736 C CA . GLN A 1 223 ? 2.699 -1.373 -18.155 1.00 92.19 223 GLN A CA 1
ATOM 1737 C C . GLN A 1 223 ? 4.163 -0.990 -18.368 1.00 92.19 223 GLN A C 1
ATOM 1739 O O . GLN A 1 223 ? 5.043 -1.475 -17.665 1.00 92.19 223 GLN A O 1
ATOM 1744 N N . GLY A 1 224 ? 4.430 -0.045 -19.276 1.00 88.81 224 GLY A N 1
ATOM 1745 C CA . GLY A 1 224 ? 5.790 0.427 -19.517 1.00 88.81 224 GLY A CA 1
ATOM 1746 C C . GLY A 1 224 ? 6.430 1.060 -18.277 1.00 88.81 224 GLY A C 1
ATOM 1747 O O . GLY A 1 224 ? 7.638 0.933 -18.080 1.00 88.81 224 GLY A O 1
ATOM 1748 N N . PHE A 1 225 ? 5.651 1.743 -17.433 1.00 86.94 225 PHE A N 1
ATOM 1749 C CA . PHE A 1 225 ? 6.136 2.263 -16.155 1.00 86.94 225 PHE A CA 1
ATOM 1750 C C . PHE A 1 225 ? 6.454 1.139 -15.160 1.00 86.94 225 PHE A C 1
ATOM 1752 O O . PHE A 1 225 ? 7.526 1.163 -14.552 1.00 86.94 225 PHE A O 1
ATOM 1759 N N . ILE A 1 226 ? 5.566 0.153 -15.020 1.00 89.38 226 ILE A N 1
ATOM 1760 C CA . ILE A 1 226 ? 5.760 -1.004 -14.138 1.00 89.38 226 ILE A CA 1
ATOM 1761 C C . ILE A 1 226 ? 6.998 -1.796 -14.554 1.00 89.38 226 ILE A C 1
ATOM 1763 O O . ILE A 1 226 ? 7.873 -2.013 -13.719 1.00 89.38 226 ILE A O 1
ATOM 1767 N N . ASP A 1 227 ? 7.128 -2.145 -15.834 1.00 89.62 227 ASP A N 1
ATOM 1768 C CA . ASP A 1 227 ? 8.244 -2.947 -16.341 1.00 89.62 227 ASP A CA 1
ATOM 1769 C C . ASP A 1 227 ? 9.592 -2.273 -16.063 1.00 89.62 227 ASP A C 1
ATOM 1771 O O . ASP A 1 227 ? 10.496 -2.898 -15.507 1.00 89.62 227 ASP A O 1
ATOM 1775 N N . ARG A 1 228 ? 9.712 -0.967 -16.342 1.00 85.00 228 ARG A N 1
ATOM 1776 C CA . ARG A 1 228 ? 10.940 -0.207 -16.048 1.00 85.00 228 ARG A CA 1
ATOM 1777 C C . ARG A 1 228 ? 11.267 -0.179 -14.557 1.00 85.00 228 ARG A C 1
ATOM 1779 O O . ARG A 1 228 ? 12.434 -0.299 -14.185 1.00 85.00 228 ARG A O 1
ATOM 1786 N N . ASN A 1 229 ? 10.261 -0.014 -13.699 1.00 84.69 229 ASN A N 1
ATOM 1787 C CA . ASN A 1 229 ? 10.469 0.001 -12.251 1.00 84.69 229 ASN A CA 1
ATOM 1788 C C . ASN A 1 229 ? 10.868 -1.380 -11.721 1.00 84.69 229 ASN A C 1
ATOM 1790 O O . ASN A 1 229 ? 11.771 -1.463 -10.890 1.00 84.69 229 ASN A O 1
ATOM 1794 N N . LEU A 1 230 ? 10.258 -2.457 -12.225 1.00 86.94 230 LEU A N 1
ATOM 1795 C CA . LEU A 1 230 ? 10.631 -3.837 -11.903 1.00 86.94 230 LEU A CA 1
ATOM 1796 C C . LEU A 1 230 ? 12.070 -4.147 -12.331 1.00 86.94 230 LEU A C 1
ATOM 1798 O O . LEU A 1 230 ? 12.846 -4.684 -11.535 1.00 86.94 230 LEU A O 1
ATOM 1802 N N . GLU A 1 231 ? 12.459 -3.759 -13.546 1.00 85.88 231 GLU A N 1
ATOM 1803 C CA . GLU A 1 231 ? 13.830 -3.918 -14.037 1.00 85.88 231 GLU A CA 1
ATOM 1804 C C . GLU A 1 231 ? 14.836 -3.125 -13.199 1.00 85.88 231 GLU A C 1
ATOM 1806 O O . GLU A 1 231 ? 15.875 -3.661 -12.810 1.00 85.88 231 GLU A O 1
ATOM 1811 N N . ALA A 1 232 ? 14.525 -1.874 -12.858 1.00 80.75 232 ALA A N 1
ATOM 1812 C CA . ALA A 1 232 ? 15.397 -1.053 -12.032 1.00 80.75 232 ALA A CA 1
ATOM 1813 C C . ALA A 1 232 ? 15.534 -1.601 -10.609 1.00 80.75 232 ALA A C 1
ATOM 1815 O O . ALA A 1 232 ? 16.655 -1.725 -10.112 1.00 80.75 232 ALA A O 1
ATOM 1816 N N . MET A 1 233 ? 14.418 -1.981 -9.974 1.00 81.50 233 MET A N 1
ATOM 1817 C CA . MET A 1 233 ? 14.388 -2.662 -8.674 1.00 81.50 233 MET A CA 1
ATOM 1818 C C . MET A 1 233 ? 15.282 -3.903 -8.693 1.00 81.50 233 MET A C 1
ATOM 1820 O O . MET A 1 233 ? 16.114 -4.094 -7.803 1.00 81.50 233 MET A O 1
ATOM 1824 N N . LYS A 1 234 ? 15.164 -4.725 -9.743 1.00 80.62 234 LYS A N 1
ATOM 1825 C CA . LYS A 1 234 ? 16.012 -5.903 -9.945 1.00 80.62 234 LYS A CA 1
ATOM 1826 C C . LYS A 1 234 ? 17.485 -5.519 -10.102 1.00 80.62 234 LYS A C 1
ATOM 1828 O O . LYS A 1 234 ? 18.328 -6.142 -9.457 1.00 80.62 234 LYS A O 1
ATOM 1833 N N . ALA A 1 235 ? 17.796 -4.496 -10.895 1.00 78.81 235 ALA A N 1
ATOM 1834 C CA . ALA A 1 235 ? 19.161 -4.041 -11.144 1.00 78.81 235 ALA A CA 1
ATOM 1835 C C . ALA A 1 235 ? 19.837 -3.477 -9.885 1.00 78.81 235 ALA A C 1
ATOM 1837 O O . ALA A 1 235 ? 20.986 -3.814 -9.610 1.00 78.81 235 ALA A O 1
ATOM 1838 N N . VAL A 1 236 ? 19.142 -2.664 -9.082 1.00 75.94 236 VAL A N 1
ATOM 1839 C CA . VAL A 1 236 ? 19.678 -2.157 -7.805 1.00 75.94 236 VAL A CA 1
ATOM 1840 C C . VAL A 1 236 ? 19.870 -3.285 -6.813 1.00 75.94 236 VAL A C 1
ATOM 1842 O O . VAL A 1 236 ? 20.947 -3.391 -6.232 1.00 75.94 236 VAL A O 1
ATOM 1845 N N . ARG A 1 237 ? 18.901 -4.190 -6.681 1.00 77.31 237 ARG A N 1
ATOM 1846 C CA . ARG A 1 237 ? 19.082 -5.379 -5.851 1.00 77.31 237 ARG A CA 1
ATOM 1847 C C . ARG A 1 237 ? 20.325 -6.181 -6.264 1.00 77.31 237 ARG A C 1
ATOM 1849 O O . ARG A 1 237 ? 21.130 -6.527 -5.407 1.00 77.31 237 ARG A O 1
ATOM 1856 N N . GLN A 1 238 ? 20.494 -6.471 -7.557 1.00 76.00 238 GLN A N 1
ATOM 1857 C CA . GLN A 1 238 ? 21.651 -7.222 -8.067 1.00 76.00 238 GLN A CA 1
ATOM 1858 C C . GLN A 1 238 ? 22.971 -6.466 -7.850 1.00 76.00 238 GLN A C 1
ATOM 1860 O O . GLN A 1 238 ? 23.981 -7.075 -7.507 1.00 76.00 238 GLN A O 1
ATOM 1865 N N . LYS A 1 239 ? 22.968 -5.142 -8.034 1.00 70.25 239 LYS A N 1
ATOM 1866 C CA . LYS A 1 239 ? 24.153 -4.287 -7.898 1.00 70.25 239 LYS A CA 1
ATOM 1867 C C . LYS A 1 239 ? 24.611 -4.122 -6.449 1.00 70.25 239 LYS A C 1
ATOM 1869 O O . LYS A 1 239 ? 25.810 -4.028 -6.211 1.00 70.25 239 LYS A O 1
ATOM 1874 N N . TYR A 1 240 ? 23.676 -4.055 -5.504 1.00 65.06 240 TYR A N 1
ATOM 1875 C CA . TYR A 1 240 ? 23.949 -3.727 -4.100 1.00 65.06 240 TYR A CA 1
ATOM 1876 C C . TYR A 1 240 ? 23.705 -4.893 -3.136 1.00 65.06 240 TYR A C 1
ATOM 1878 O O . TYR A 1 240 ? 23.671 -4.689 -1.923 1.00 65.06 240 TYR A O 1
ATOM 1886 N N . GLY A 1 241 ? 23.540 -6.112 -3.656 1.00 58.12 241 GLY A N 1
ATOM 1887 C CA . GLY A 1 241 ? 23.327 -7.310 -2.851 1.00 58.12 241 GLY A CA 1
ATOM 1888 C C . GLY A 1 241 ? 24.358 -7.446 -1.721 1.00 58.12 241 GLY A C 1
ATOM 1889 O O . GLY A 1 241 ? 25.548 -7.587 -1.979 1.00 58.12 241 GLY A O 1
ATOM 1890 N N . GLU A 1 242 ? 23.864 -7.402 -0.479 1.00 56.91 242 GLU A N 1
ATOM 1891 C CA . GLU A 1 242 ? 24.583 -7.634 0.789 1.00 56.91 242 GLU A CA 1
ATOM 1892 C C . GLU A 1 242 ? 25.790 -6.717 1.119 1.00 56.91 242 GLU A C 1
ATOM 1894 O O . GLU A 1 242 ? 26.655 -7.121 1.898 1.00 56.91 242 GLU A O 1
ATOM 1899 N N . ALA A 1 243 ? 25.880 -5.471 0.632 1.00 44.00 243 ALA A N 1
ATOM 1900 C CA . ALA A 1 243 ? 26.915 -4.559 1.146 1.00 44.00 243 ALA A CA 1
ATOM 1901 C C . ALA A 1 243 ? 26.616 -4.151 2.607 1.00 44.00 243 ALA A C 1
ATOM 1903 O O . ALA A 1 243 ? 25.663 -3.425 2.891 1.00 44.00 243 ALA A O 1
ATOM 1904 N N . GLN A 1 244 ? 27.428 -4.643 3.550 1.00 46.25 244 GLN A N 1
ATOM 1905 C CA . GLN A 1 244 ? 27.424 -4.183 4.938 1.00 46.25 244 GLN A CA 1
ATOM 1906 C C . GLN A 1 244 ? 27.893 -2.724 5.012 1.00 46.25 244 GLN A C 1
ATOM 1908 O O . GLN A 1 244 ? 29.035 -2.437 4.680 1.00 46.25 244 GLN A O 1
ATOM 1913 N N . ASN A 1 245 ? 27.021 -1.850 5.523 1.00 44.84 245 ASN A N 1
ATOM 1914 C CA . ASN A 1 245 ? 27.331 -0.678 6.353 1.00 44.84 245 ASN A CA 1
ATOM 1915 C C . ASN A 1 245 ? 28.552 0.192 5.982 1.00 44.84 245 ASN A C 1
ATOM 1917 O O . ASN A 1 245 ? 29.256 0.629 6.891 1.00 44.84 245 ASN A O 1
ATOM 1921 N N . ASP A 1 246 ? 28.763 0.539 4.713 1.00 38.41 246 ASP A N 1
ATOM 1922 C CA . ASP A 1 246 ? 29.723 1.592 4.362 1.00 38.41 246 ASP A CA 1
ATOM 1923 C C . ASP A 1 246 ? 28.972 2.833 3.876 1.00 38.41 246 ASP A C 1
ATOM 1925 O O . ASP A 1 246 ? 28.365 2.859 2.809 1.00 38.41 246 ASP A O 1
ATOM 1929 N N . GLY A 1 247 ? 28.973 3.857 4.736 1.00 40.00 247 GLY A N 1
ATOM 1930 C CA . GLY A 1 247 ? 28.205 5.092 4.618 1.00 40.00 247 GLY A CA 1
ATOM 1931 C C . GLY A 1 247 ? 28.292 5.769 3.250 1.00 40.00 247 GLY A C 1
ATOM 1932 O O . GLY A 1 247 ? 29.225 6.520 2.966 1.00 40.00 247 GLY A O 1
ATOM 1933 N N . GLY A 1 248 ? 27.246 5.555 2.456 1.00 32.22 248 GLY A N 1
ATOM 1934 C CA . GLY A 1 248 ? 26.931 6.262 1.223 1.00 32.22 248 GLY A CA 1
ATOM 1935 C C . GLY A 1 248 ? 25.696 5.636 0.572 1.00 32.22 248 GLY A C 1
ATOM 1936 O O . GLY A 1 248 ? 25.809 4.563 0.001 1.00 32.22 248 GLY A O 1
ATOM 1937 N N . PHE A 1 249 ? 24.544 6.311 0.675 1.00 36.09 249 PHE A N 1
ATOM 1938 C CA . PHE A 1 249 ? 23.230 5.934 0.122 1.00 36.09 249 PHE A CA 1
ATOM 1939 C C . PHE A 1 249 ? 22.778 4.471 0.338 1.00 36.09 249 PHE A C 1
ATOM 1941 O O . PHE A 1 249 ? 23.109 3.571 -0.430 1.00 36.09 249 PHE A O 1
ATOM 1948 N N . ASP A 1 250 ? 21.885 4.285 1.313 1.00 45.19 250 ASP A N 1
ATOM 1949 C CA . ASP A 1 250 ? 20.535 3.771 1.033 1.00 45.19 250 ASP A CA 1
ATOM 1950 C C . ASP A 1 250 ? 20.439 2.525 0.128 1.00 45.19 250 ASP A C 1
ATOM 1952 O O . ASP A 1 250 ? 19.782 2.523 -0.914 1.00 45.19 250 ASP A O 1
ATOM 1956 N N . HIS A 1 251 ? 21.083 1.425 0.518 1.00 51.94 251 HIS A N 1
ATOM 1957 C CA . HIS A 1 251 ? 20.849 0.109 -0.084 1.00 51.94 251 HIS A CA 1
ATOM 1958 C C . HIS A 1 251 ? 19.375 -0.268 0.084 1.00 51.94 251 HIS A C 1
ATOM 1960 O O . HIS A 1 251 ? 18.938 -0.353 1.226 1.00 51.94 251 HIS A O 1
ATOM 1966 N N . MET A 1 252 ? 18.622 -0.499 -1.006 1.00 62.62 252 MET A N 1
ATOM 1967 C CA . MET A 1 252 ? 17.180 -0.797 -0.953 1.00 62.62 252 MET A CA 1
ATOM 1968 C C . MET A 1 252 ? 16.883 -1.898 0.078 1.00 62.62 252 MET A C 1
ATOM 1970 O O . MET A 1 252 ? 17.167 -3.069 -0.186 1.00 62.62 252 MET A O 1
ATOM 1974 N N . PRO A 1 253 ? 16.320 -1.562 1.253 1.00 67.38 253 PRO A N 1
ATOM 1975 C CA . PRO A 1 253 ? 16.010 -2.578 2.244 1.00 67.38 253 PRO A CA 1
ATOM 1976 C C . PRO A 1 253 ? 14.918 -3.499 1.698 1.00 67.38 253 PRO A C 1
ATOM 1978 O O . PRO A 1 253 ? 14.054 -3.051 0.945 1.00 67.38 253 PRO A O 1
ATOM 1981 N N . THR A 1 254 ? 14.890 -4.766 2.119 1.00 70.12 254 THR A N 1
ATOM 1982 C CA . THR A 1 254 ? 13.806 -5.702 1.756 1.00 70.12 254 THR A CA 1
ATOM 1983 C C . THR A 1 254 ? 12.416 -5.099 2.001 1.00 70.12 254 THR A C 1
ATOM 1985 O O . THR A 1 254 ? 11.517 -5.279 1.185 1.00 70.12 254 THR A O 1
ATOM 1988 N N . ALA A 1 255 ? 12.262 -4.323 3.080 1.00 70.44 255 ALA A N 1
ATOM 1989 C CA . ALA A 1 255 ? 11.028 -3.604 3.390 1.00 70.44 255 ALA A CA 1
ATOM 1990 C C . ALA A 1 255 ? 10.656 -2.558 2.319 1.00 70.44 255 ALA A C 1
ATOM 1992 O O . ALA A 1 255 ? 9.507 -2.507 1.897 1.00 70.44 255 ALA A O 1
ATOM 1993 N N . LEU A 1 256 ? 11.626 -1.782 1.821 1.00 74.56 256 LEU A N 1
ATOM 1994 C CA . LEU A 1 256 ? 11.405 -0.789 0.763 1.00 74.56 256 LEU A CA 1
ATOM 1995 C C . LEU A 1 256 ? 11.112 -1.453 -0.587 1.00 74.56 256 LEU A C 1
ATOM 1997 O O . LEU A 1 256 ? 10.273 -0.969 -1.336 1.00 74.56 256 LEU A O 1
ATOM 2001 N N . TYR A 1 257 ? 11.777 -2.572 -0.894 1.00 80.12 257 TYR A N 1
ATOM 2002 C CA . TYR A 1 257 ? 11.491 -3.355 -2.100 1.00 80.12 257 TYR A CA 1
ATOM 2003 C C . TYR A 1 257 ? 10.032 -3.827 -2.108 1.00 80.12 257 TYR A C 1
ATOM 2005 O O . TYR A 1 257 ? 9.311 -3.625 -3.082 1.00 80.12 257 TYR A O 1
ATOM 2013 N N . ALA A 1 258 ? 9.576 -4.401 -0.994 1.00 80.38 258 ALA A N 1
ATOM 2014 C CA . ALA A 1 258 ? 8.209 -4.879 -0.856 1.00 80.38 258 ALA A CA 1
ATOM 2015 C C . ALA A 1 258 ? 7.171 -3.745 -0.880 1.00 80.38 258 ALA A C 1
ATOM 2017 O O . ALA A 1 258 ? 6.137 -3.891 -1.529 1.00 80.38 258 ALA A O 1
ATOM 2018 N N . ASP A 1 259 ? 7.440 -2.620 -0.207 1.00 82.00 259 ASP A N 1
ATOM 2019 C CA . ASP A 1 259 ? 6.541 -1.458 -0.218 1.00 82.00 259 ASP A CA 1
ATOM 2020 C C . ASP A 1 259 ? 6.459 -0.829 -1.619 1.00 82.00 259 ASP A C 1
ATOM 2022 O O . ASP A 1 259 ? 5.374 -0.464 -2.055 1.00 82.00 259 ASP A O 1
ATOM 2026 N N . ASN A 1 260 ? 7.559 -0.806 -2.383 1.00 83.94 260 ASN A N 1
ATOM 2027 C CA . ASN A 1 260 ? 7.560 -0.351 -3.778 1.00 83.94 260 ASN A CA 1
ATOM 2028 C C . ASN A 1 260 ? 6.777 -1.285 -4.712 1.00 83.94 260 ASN A C 1
ATOM 2030 O O . ASN A 1 260 ? 6.057 -0.809 -5.587 1.00 83.94 260 ASN A O 1
ATOM 2034 N N . LEU A 1 261 ? 6.870 -2.606 -4.534 1.00 88.88 261 LEU A N 1
ATOM 2035 C CA . LEU A 1 261 ? 6.021 -3.544 -5.276 1.00 88.88 261 LEU A CA 1
ATOM 2036 C C . LEU A 1 261 ? 4.541 -3.351 -4.928 1.00 88.88 261 LEU A C 1
ATOM 2038 O O . LEU A 1 261 ? 3.698 -3.286 -5.823 1.00 88.88 261 LEU A O 1
ATOM 2042 N N . ALA A 1 262 ? 4.231 -3.195 -3.638 1.00 90.44 262 ALA A N 1
ATOM 2043 C CA . ALA A 1 262 ? 2.876 -2.905 -3.183 1.00 90.44 262 ALA A CA 1
ATOM 2044 C C . ALA A 1 262 ? 2.372 -1.548 -3.694 1.00 90.44 262 ALA A C 1
ATOM 2046 O O . ALA A 1 262 ? 1.190 -1.411 -3.992 1.00 90.44 262 ALA A O 1
ATOM 2047 N N . PHE A 1 263 ? 3.253 -0.562 -3.855 1.00 90.88 263 PHE A N 1
ATOM 2048 C CA . PHE A 1 263 ? 2.939 0.722 -4.469 1.00 90.88 263 PHE A CA 1
ATOM 2049 C C . PHE A 1 263 ? 2.560 0.578 -5.950 1.00 90.88 263 PHE A C 1
ATOM 2051 O O . PHE A 1 263 ? 1.551 1.141 -6.373 1.00 90.88 263 PHE A O 1
ATOM 2058 N N . LEU A 1 264 ? 3.301 -0.217 -6.733 1.00 92.44 264 LEU A N 1
ATOM 2059 C CA . LEU A 1 264 ? 2.925 -0.508 -8.123 1.00 92.44 264 LEU A CA 1
ATOM 2060 C C . LEU A 1 264 ? 1.550 -1.190 -8.198 1.00 92.44 264 LEU A C 1
ATOM 2062 O O . LEU A 1 264 ? 0.716 -0.804 -9.016 1.00 92.44 264 LEU A O 1
ATOM 2066 N N . ALA A 1 265 ? 1.279 -2.145 -7.303 1.00 95.12 265 ALA A N 1
ATOM 2067 C CA . ALA A 1 265 ? -0.041 -2.766 -7.185 1.00 95.12 265 ALA A CA 1
ATOM 2068 C C . ALA A 1 265 ? -1.124 -1.759 -6.769 1.00 95.12 265 ALA A C 1
ATOM 2070 O O . ALA A 1 265 ? -2.241 -1.808 -7.278 1.00 95.12 265 ALA A O 1
ATOM 2071 N N . ALA A 1 266 ? -0.801 -0.818 -5.879 1.00 94.69 266 ALA A N 1
ATOM 2072 C CA . ALA A 1 266 ? -1.719 0.231 -5.462 1.00 94.69 266 ALA A CA 1
ATOM 2073 C C . ALA A 1 266 ? -2.071 1.178 -6.619 1.00 94.69 266 ALA A C 1
ATOM 2075 O O . ALA A 1 266 ? -3.231 1.563 -6.728 1.00 94.69 266 ALA A O 1
ATOM 2076 N N . ILE A 1 267 ? -1.127 1.502 -7.516 1.00 94.00 267 ILE A N 1
ATOM 2077 C CA . ILE A 1 267 ? -1.425 2.261 -8.744 1.00 94.00 267 ILE A CA 1
ATOM 2078 C C . ILE A 1 267 ? -2.453 1.515 -9.599 1.00 94.00 267 ILE A C 1
ATOM 2080 O O . ILE A 1 267 ? -3.433 2.119 -10.035 1.00 94.00 267 ILE A O 1
ATOM 2084 N N . ILE A 1 268 ? -2.236 0.216 -9.831 1.00 95.94 268 ILE A N 1
ATOM 2085 C CA . ILE A 1 268 ? -3.153 -0.623 -10.614 1.00 95.94 268 ILE A CA 1
ATOM 2086 C C . ILE A 1 268 ? -4.547 -0.611 -9.967 1.00 95.94 268 ILE A C 1
ATOM 2088 O O . ILE A 1 268 ? -5.521 -0.239 -10.618 1.00 95.94 268 ILE A O 1
ATOM 2092 N N . ALA A 1 269 ? -4.634 -0.928 -8.671 1.00 95.94 269 ALA A N 1
ATOM 2093 C CA . ALA A 1 269 ? -5.902 -0.978 -7.944 1.00 95.94 269 ALA A CA 1
ATOM 2094 C C . ALA A 1 269 ? -6.635 0.371 -7.932 1.00 95.94 269 ALA A C 1
ATOM 2096 O O . ALA A 1 269 ? -7.845 0.418 -8.151 1.00 95.94 269 ALA A O 1
ATOM 2097 N N . TYR A 1 270 ? -5.917 1.471 -7.694 1.00 94.50 270 TYR A N 1
ATOM 2098 C CA . TYR A 1 270 ? -6.508 2.807 -7.676 1.00 94.50 270 TYR A CA 1
ATOM 2099 C C . TYR A 1 270 ? -7.019 3.211 -9.060 1.00 94.50 270 TYR A C 1
ATOM 2101 O O . TYR A 1 270 ? -8.081 3.810 -9.171 1.00 94.50 270 TYR A O 1
ATOM 2109 N N . ARG A 1 271 ? -6.309 2.853 -10.133 1.00 93.12 271 ARG A N 1
ATOM 2110 C CA . ARG A 1 271 ? -6.760 3.111 -11.505 1.00 93.12 271 ARG A CA 1
ATOM 2111 C C . ARG A 1 271 ? -8.033 2.337 -11.855 1.00 93.12 271 ARG A C 1
ATOM 2113 O O . ARG A 1 271 ? -8.900 2.884 -12.528 1.00 93.12 271 ARG A O 1
ATOM 2120 N N . GLU A 1 272 ? -8.150 1.089 -11.411 1.00 91.75 272 GLU A N 1
ATOM 2121 C CA . GLU A 1 272 ? -9.344 0.268 -11.646 1.00 91.75 272 GLU A CA 1
ATOM 2122 C C . GLU A 1 272 ? -10.568 0.768 -10.870 1.00 91.75 272 GLU A C 1
ATOM 2124 O O . GLU A 1 272 ? -11.688 0.709 -11.379 1.00 91.75 272 GLU A O 1
ATOM 2129 N N . ARG A 1 273 ? -10.361 1.245 -9.637 1.00 88.50 273 ARG A N 1
ATOM 2130 C CA . ARG A 1 273 ? -11.446 1.637 -8.721 1.00 88.50 273 ARG A CA 1
ATOM 2131 C C . ARG A 1 273 ? -11.807 3.118 -8.812 1.00 88.50 273 ARG A C 1
ATOM 2133 O O . ARG A 1 273 ? -12.974 3.467 -8.691 1.00 88.50 273 ARG A O 1
ATOM 2140 N N . GLY A 1 274 ? -10.818 3.977 -9.033 1.00 84.06 274 GLY A N 1
ATOM 2141 C CA . GLY A 1 274 ? -10.943 5.434 -9.058 1.00 84.06 274 GLY A CA 1
ATOM 2142 C C . GLY A 1 274 ? -10.951 6.109 -7.682 1.00 84.06 274 GLY A C 1
ATOM 2143 O O . GLY A 1 274 ? -10.875 7.335 -7.635 1.00 84.06 274 GLY A O 1
ATOM 2144 N N . ASP A 1 275 ? -11.030 5.343 -6.590 1.00 84.94 275 ASP A N 1
ATOM 2145 C CA . ASP A 1 275 ? -11.066 5.830 -5.208 1.00 84.94 275 ASP A CA 1
ATOM 2146 C C . ASP A 1 275 ? -10.595 4.752 -4.199 1.00 84.94 275 ASP A C 1
ATOM 2148 O O . ASP A 1 275 ? -10.206 3.638 -4.566 1.00 84.94 275 ASP A O 1
ATOM 2152 N N . PHE A 1 276 ? -10.639 5.083 -2.902 1.00 89.00 276 PHE A N 1
ATOM 2153 C CA . PHE A 1 276 ? -10.366 4.149 -1.795 1.00 89.00 276 PHE A CA 1
ATOM 2154 C C . PHE A 1 276 ? -11.624 3.426 -1.257 1.00 89.00 276 PHE A C 1
ATOM 2156 O O . PHE A 1 276 ? -11.523 2.559 -0.378 1.00 89.00 276 PHE A O 1
ATOM 2163 N N . GLY A 1 277 ? -12.813 3.770 -1.759 1.00 79.81 277 GLY A N 1
ATOM 2164 C CA . GLY A 1 277 ? -14.111 3.276 -1.299 1.00 79.81 277 GLY A CA 1
ATOM 2165 C C . GLY A 1 277 ? -14.439 3.662 0.148 1.00 79.81 277 GLY A C 1
ATOM 2166 O O . GLY A 1 277 ? -14.785 2.778 0.933 1.00 79.81 277 GLY A O 1
ATOM 2167 N N . LEU A 1 278 ? -14.262 4.942 0.516 1.00 83.38 278 LEU A N 1
ATOM 2168 C CA . LEU A 1 278 ? -14.364 5.460 1.895 1.00 83.38 278 LEU A CA 1
ATOM 2169 C C . LEU A 1 278 ? -15.541 6.404 2.167 1.00 83.38 278 LEU A C 1
ATOM 2171 O O . LEU A 1 278 ? -15.700 7.426 1.467 1.00 83.38 278 LEU A O 1
#

pLDDT: mean 73.32, std 16.92, range [32.22, 96.25]

Organism: Hyphomonas neptunium (strain ATCC 15444) (NCBI:txid228405)

Secondary structure (DSSP, 8-state):
------------HHHHHHHHHHHHHHHHHHHHHHHHHHHHHHSS--TTHHHHHTT-HHHHHHHHHHHH-TT-----TT-S--SHHHHHHHHHHS-SSHHHHHHHHHHTT-SSSSS-SS--TTHHHHHHTHHHHHHHHT-HHHHHHHHHHHHHHHHHTT----TTTT-TTTT---STT---TTSHHHHHHHHHSTHHHH-SSSTTTT-THHHHHHHT--HHHHHHHHHHHHHHHHHHHHHHTT----SSS----HHHHHHHHHHHHHHHHHHHHSS---

Foldseek 3Di:
DDDDDDPPPDDPVVVVVVVVVLVVVLCCLVVQLLVQLVVCLLDLHRFCLVVLLVLHLVNRLVRCCVRRNNQDWHDDPPDPQFCLLVLLSLLLPQDDDLLSSLCVNFQVCQDNPPPFSGHDPPSLLSNLLVLLLCCAEVNNVRSLVSLVSNVVVRVVRVHDDDVQSVPSCRSVPHPPPRGYLVPVCVLVVVVVDPVLVVPAQDPVLLHSNLLVNLLPPDPVVLSVSSVVNSVSLSVLCVVQPDDPDDDDDDRCDSRNSVSSSSSSSSSSSCSVRVDSND

Radius of gyration: 21.82 Å; chains: 1; bounding box: 48×52×88 Å

Sequence (278 aa):
MATHVKTDSSLPGTVFDLLVLGVALWAILNFTQGYRWWTDYRTEEFAGVSCLQSLDANCFLAEMDSAYGAHSVPMSENSDRQGQYLWTLRLMNAEGSLDEKLDTLMSASQGVDGYSKGLSKFALPSLLEVTTILNTVEGRDTGARFRDAVIEKQRALGSPVSYKLTDKDFGVQTWGPLMSCQTSEEVEYLKNRQILETLLLTEDISHPCMLVYFSDKDDAALQGFIDRNLEAMKAVRQKYGEAQNDGGFDHMPTALYADNLAFLAAIIAYRERGDFGL